Protein 3G12 (pdb70)

Foldseek 3Di:
DDDQQEDEDEDQPQVLQVQQVVLVPFDWDFDCRKTWGADPNHIYMYHHDHDPVDQDQDPDAEEDEDPPPQVSQVSSCVRPQKDWDADFDDDPFTKTWIAGNSGHTYIYGD/DDDAQEDEDEDQPQVLQVQQVVLVPFDWDWDPPCGKTWGADPRHIYMYGHDHDPVDQDQDPDAEEDEDPPPQVSQVSSCVRPQKDWDADFDDDPFTKTWIAGNSGHTYIYGYD

Secondary structure (DSSP, 8-state):
-EEEEEEEEEES-HHHHHHHHHHHT---EE---EEEEEETTEEEEEEE----SS----SEEEEEEES-HHHHHHHHTTSTT-EEEEEEEE---EEEEEE-TT--EEEEE-/-EEEEEEEEEES-HHHHHHHHHHHT---EE-----EEEEEETTEEEEEEE----SS----SEEEEEEES-HHHHHHHHTTSTT-EEEEEEEE---EEEEEE-TT--EEEEEE-

Solvent-accessible surface area: 12147 Å² total; per-residue (Å²): 121,11,89,15,33,19,3,15,1,25,1,34,84,13,130,15,0,2,16,0,0,117,48,6,37,7,160,26,100,64,119,107,104,20,20,80,1,115,42,103,61,14,61,4,0,0,56,36,71,148,88,68,175,179,110,69,158,44,41,6,68,7,2,3,84,10,80,89,0,83,126,10,11,108,79,0,72,155,28,110,53,9,112,40,94,63,100,42,60,119,69,166,65,61,46,0,45,0,43,1,18,29,25,3,28,0,60,0,28,91,118,11,92,19,33,20,3,14,0,27,1,35,84,12,129,13,0,1,16,0,0,116,48,5,36,5,158,24,99,56,59,209,189,105,105,20,21,78,1,114,43,106,59,11,60,3,0,0,53,36,72,148,88,67,173,183,109,68,158,42,42,6,66,5,1,3,51,8,81,87,1,87,128,10,12,108,79,0,72,157,27,109,55,9,112,38,93,63,99,42,60,118,71,166,47,59,45,0,45,0,42,1,17,28,25,3,27,0,59,0,26,43,164

B-factor: mean 45.28, std 17.32, range [17.42, 107.53]

CATH classification: 3.10.180.10

Radius of gyration: 17.37 Å; Cα contacts (8 Å, |Δi|>4): 531; chains: 2; bounding box: 45×38×45 Å

Sequence (223 aa):
SLLITSITINTSHLQGMLGFYRIIGFQFTASSEVHRAVHNGVEFSLYSIQNPQRSQIPSLQLGFQITDLEKTVQELVKIPGAMCILDPTDMPGKKAIVLDPDGHSIELCCESLLIITSITINTSHLQQGMLGFYRIIGFQFTASKVSEVHRAVHNGVEFSLYSIQNPQRSQIPSLQLGFQITDLEKTVQELVKIPGAMCILDPTDMPGKKAIVLDPDGHSIELCEL

Nearest PDB structures (foldseek):
  3g12-assembly1_A  TM=1.009E+00  e=5.928E-25  Bdellovibrio bacteriovorus HD100
  3g12-assembly1_B  TM=1.009E+00  e=4.458E-24  Bdellovibrio bacteriovorus HD100
  1lqp-assembly1_B  TM=6.954E-01  e=2.063E-06  Pseudomonas aeruginosa
  2p7p-assembly2_D  TM=6.991E-01  e=4.807E-06  Listeria monocytogenes EGD-e
  1r9c-assembly1_B  TM=6.568E-01  e=4.504E-06  Mesorhizobium loti

InterPro domains:
  IPR029068 Glyoxalase/Bleomycin resistance protein/Dihydroxybiphenyl dioxygenase [G3DSA:3.10.180.10] (1-118)
  IPR029068 Glyoxalase/Bleomycin resistance protein/Dihydroxybiphenyl dioxygenase [SSF54593] (4-117)
  IPR037523 Vicinal oxygen chelate (VOC), core domain [PS51819] (4-118)
  IPR049565 Bd2520-like, N-terminal [PF21596] (4-54)

Structure (mmCIF, N/CA/C/O backbone):
data_3G12
#
_entry.id   3G12
#
_cell.length_a   91.276
_cell.length_b   91.276
_cell.length_c   57.711
_cell.angle_alpha   90.00
_cell.angle_beta   90.00
_cell.angle_gamma   90.00
#
_symmetry.space_group_name_H-M   'P 43 21 2'
#
loop_
_entity.id
_entity.type
_entity.pdbx_description
1 polymer 'Putative lactoylglutathione lyase'
2 non-polymer 'SULFATE ION'
3 water water
#
loop_
_atom_site.group_PDB
_atom_site.id
_atom_site.type_symbol
_atom_site.label_atom_id
_atom_site.label_alt_id
_atom_site.label_comp_id
_atom_site.label_asym_id
_atom_site.label_entity_id
_atom_site.label_seq_id
_atom_site.pdbx_PDB_ins_code
_atom_site.Cartn_x
_atom_site.Cartn_y
_atom_site.Cartn_z
_atom_site.occupancy
_atom_site.B_iso_or_equiv
_atom_site.auth_seq_id
_atom_site.auth_comp_id
_atom_site.auth_asym_id
_atom_site.auth_atom_id
_atom_site.pdbx_PDB_model_num
ATOM 1 N N . SER A 1 4 ? 1.891 10.014 34.340 1.00 57.93 2 SER A N 1
ATOM 2 C CA . SER A 1 4 ? 0.802 10.842 34.951 1.00 59.93 2 SER A CA 1
ATOM 3 C C . SER A 1 4 ? 0.624 12.210 34.266 1.00 58.27 2 SER A C 1
ATOM 4 O O . SER A 1 4 ? -0.234 13.009 34.663 1.00 58.20 2 SER A O 1
ATOM 7 N N . LEU A 1 5 ? 1.432 12.463 33.237 1.00 54.44 3 LEU A N 1
ATOM 8 C CA . LEU A 1 5 ? 1.335 13.682 32.438 1.00 49.06 3 LEU A CA 1
ATOM 9 C C . LEU A 1 5 ? 1.507 13.387 30.948 1.00 46.93 3 LEU A C 1
ATOM 10 O O . LEU A 1 5 ? 2.422 12.671 30.546 1.00 47.84 3 LEU A O 1
ATOM 15 N N . LEU A 1 6 ? 0.612 13.938 30.136 1.00 45.36 4 LEU A N 1
ATOM 16 C CA . LEU A 1 6 ? 0.770 13.922 28.685 1.00 43.20 4 LEU A CA 1
ATOM 17 C C . LEU A 1 6 ? 0.465 15.295 28.092 1.00 40.71 4 LEU A C 1
ATOM 18 O O . LEU A 1 6 ? -0.539 15.914 28.443 1.00 39.00 4 LEU A O 1
ATOM 23 N N . ILE A 1 7 ? 1.340 15.769 27.207 1.00 38.71 5 ILE A N 1
ATOM 24 C CA . ILE A 1 7 ? 1.030 16.905 26.342 1.00 36.98 5 ILE A CA 1
ATOM 25 C C . ILE A 1 7 ? 0.109 16.372 25.253 1.00 36.58 5 ILE A C 1
ATOM 26 O O . ILE A 1 7 ? 0.513 15.509 24.470 1.00 40.11 5 ILE A O 1
ATOM 31 N N . THR A 1 8 ? -1.123 16.872 25.202 1.00 34.71 6 THR A N 1
ATOM 32 C CA . THR A 1 8 ? -2.115 16.327 24.273 1.00 36.25 6 THR A CA 1
ATOM 33 C C . THR A 1 8 ? -2.511 17.272 23.141 1.00 37.88 6 THR A C 1
ATOM 34 O O . THR A 1 8 ? -2.954 16.812 22.080 1.00 40.05 6 THR A O 1
ATOM 38 N N . SER A 1 9 ? -2.355 18.579 23.359 1.00 37.55 7 SER A N 1
ATOM 39 C CA . SER A 1 9 ? -2.685 19.557 22.324 1.00 35.71 7 SER A CA 1
ATOM 40 C C . SER A 1 9 ? -1.913 20.863 22.394 1.00 32.74 7 SER A C 1
ATOM 41 O O . SER A 1 9 ? -1.710 21.419 23.471 1.00 31.78 7 SER A O 1
ATOM 44 N N . ILE A 1 10 ? -1.485 21.325 21.219 1.00 32.59 8 ILE A N 1
ATOM 45 C CA . ILE A 1 10 ? -0.959 22.670 20.998 1.00 29.52 8 ILE A CA 1
ATOM 46 C C . ILE A 1 10 ? -1.977 23.377 20.115 1.00 29.78 8 ILE A C 1
ATOM 47 O O . ILE A 1 10 ? -2.297 22.892 19.032 1.00 31.57 8 ILE A O 1
ATOM 52 N N . THR A 1 11 ? -2.479 24.521 20.561 1.00 28.06 9 THR A N 1
ATOM 53 C CA . THR A 1 11 ? -3.424 25.290 19.762 1.00 28.75 9 THR A CA 1
ATOM 54 C C . THR A 1 11 ? -2.926 26.724 19.547 1.00 29.87 9 THR A C 1
ATOM 55 O O . THR A 1 11 ? -2.507 27.389 20.495 1.00 32.19 9 THR A O 1
ATOM 59 N N . ILE A 1 12 ? -2.954 27.179 18.294 1.00 29.97 10 ILE A N 1
ATOM 60 C CA . ILE A 1 12 ? -2.572 28.546 17.940 1.00 27.53 10 ILE A CA 1
ATOM 61 C C . ILE A 1 12 ? -3.734 29.279 17.265 1.00 27.45 10 ILE A C 1
ATOM 62 O O . ILE A 1 12 ? -4.225 28.857 16.212 1.00 25.49 10 ILE A O 1
ATOM 67 N N . ASN A 1 13 ? -4.173 30.369 17.890 1.00 26.23 11 ASN A N 1
ATOM 68 C CA . ASN A 1 13 ? -5.168 31.252 17.299 1.00 27.00 11 ASN A CA 1
ATOM 69 C C . ASN A 1 13 ? -4.493 32.258 16.377 1.00 28.06 11 ASN A C 1
ATOM 70 O O . ASN A 1 13 ? -3.677 33.059 16.820 1.00 29.08 11 ASN A O 1
ATOM 75 N N . THR A 1 14 ? -4.844 32.210 15.095 1.00 28.30 12 THR A N 1
ATOM 76 C CA . THR A 1 14 ? -4.119 32.950 14.068 1.00 28.47 12 THR A CA 1
ATOM 77 C C . THR A 1 14 ? -5.029 33.790 13.167 1.00 31.23 12 THR A C 1
ATOM 78 O O . THR A 1 14 ? -6.141 33.378 12.837 1.00 32.91 12 THR A O 1
ATOM 82 N N . SER A 1 15 ? -4.550 34.969 12.777 1.00 32.21 13 SER A N 1
ATOM 83 C CA . SER A 1 15 ? -5.260 35.783 11.788 1.00 34.96 13 SER A CA 1
ATOM 84 C C . SER A 1 15 ? -4.682 35.576 10.385 1.00 37.05 13 SER A C 1
ATOM 85 O O . SER A 1 15 ? -5.048 36.281 9.442 1.00 37.56 13 SER A O 1
ATOM 88 N N . HIS A 1 16 ? -3.795 34.588 10.261 1.00 36.45 14 HIS A N 1
ATOM 89 C CA . HIS A 1 16 ? -3.225 34.190 8.976 1.00 35.29 14 HIS A CA 1
ATOM 90 C C . HIS A 1 16 ? -3.411 32.689 8.755 1.00 34.70 14 HIS A C 1
ATOM 91 O O . HIS A 1 16 ? -2.433 31.975 8.538 1.00 35.88 14 HIS A O 1
ATOM 98 N N . LEU A 1 17 ? -4.658 32.221 8.806 1.00 32.84 15 LEU A N 1
ATOM 99 C CA . LEU A 1 17 ? -4.969 30.784 8.750 1.00 33.85 15 LEU A CA 1
ATOM 100 C C . LEU A 1 17 ? -4.352 30.081 7.542 1.00 36.55 15 LEU A C 1
ATOM 101 O O . LEU A 1 17 ? -3.738 29.024 7.694 1.00 38.38 15 LEU A O 1
ATOM 106 N N . GLN A 1 18 ? -4.511 30.672 6.358 1.00 37.84 16 GLN A N 1
ATOM 107 C CA . GLN A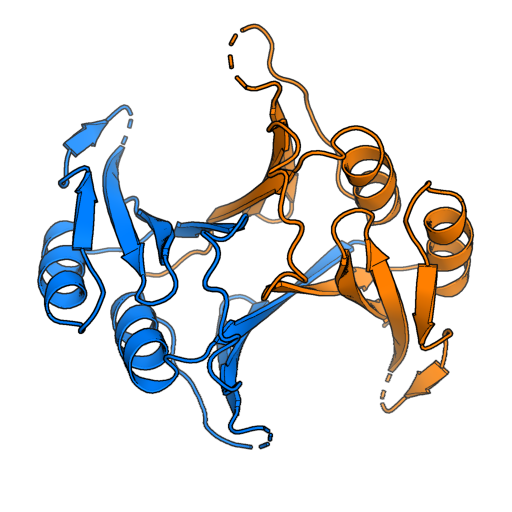 1 18 ? -4.066 30.041 5.112 1.00 38.64 16 GLN A CA 1
ATOM 108 C C . GLN A 1 18 ? -2.545 29.924 5.040 1.00 36.79 16 GLN A C 1
ATOM 109 O O . GLN A 1 18 ? -2.022 28.882 4.636 1.00 38.63 16 GLN A O 1
ATOM 115 N N . GLY A 1 19 ? -1.854 30.986 5.454 1.00 33.53 17 GLY A N 1
ATOM 116 C CA . GLY A 1 19 ? -0.397 31.008 5.514 1.00 31.37 17 GLY A CA 1
ATOM 117 C C . GLY A 1 19 ? 0.163 30.023 6.527 1.00 33.58 17 GLY A C 1
ATOM 118 O O . GLY A 1 19 ? 1.155 29.342 6.257 1.00 34.51 17 GLY A O 1
ATOM 119 N N . MET A 1 20 ? -0.486 29.937 7.688 1.00 31.69 18 MET A N 1
ATOM 120 C CA . MET A 1 20 ? -0.063 29.022 8.743 1.00 29.82 18 MET A CA 1
ATOM 121 C C . MET A 1 20 ? -0.317 27.573 8.354 1.00 31.27 18 MET A C 1
ATOM 122 O O . MET A 1 20 ? 0.506 26.706 8.644 1.00 32.91 18 MET A O 1
ATOM 127 N N . LEU A 1 21 ? -1.448 27.321 7.693 1.00 32.71 19 LEU A N 1
ATOM 128 C CA . LEU A 1 21 ? -1.762 25.996 7.157 1.00 33.08 19 LEU A CA 1
ATOM 129 C C . LEU A 1 21 ? -0.718 25.550 6.142 1.00 34.83 19 LEU A C 1
ATOM 130 O O . LEU A 1 21 ? -0.242 24.415 6.205 1.00 34.01 19 LEU A O 1
ATOM 135 N N . GLY A 1 22 ? -0.371 26.455 5.222 1.00 33.30 20 GLY A N 1
ATOM 136 C CA . GLY A 1 22 ? 0.664 26.213 4.224 1.00 32.12 20 GLY A CA 1
ATOM 137 C C . GLY A 1 22 ? 2.011 25.938 4.864 1.00 34.08 20 GLY A C 1
ATOM 138 O O . GLY A 1 22 ? 2.705 24.997 4.473 1.00 36.82 20 GLY A O 1
ATOM 139 N N . PHE A 1 23 ? 2.357 26.752 5.862 1.00 32.59 21 PHE A N 1
ATOM 140 C CA . PHE A 1 23 ? 3.608 26.633 6.615 1.00 31.32 21 PHE A CA 1
ATOM 141 C C . PHE A 1 23 ? 3.738 25.261 7.256 1.00 31.32 21 PHE A C 1
ATOM 142 O O . PHE A 1 23 ? 4.699 24.542 6.995 1.00 35.08 21 PHE A O 1
ATOM 150 N N . TYR A 1 24 ? 2.753 24.894 8.071 1.00 31.01 22 TYR A N 1
ATOM 151 C CA . TYR A 1 24 ? 2.822 23.660 8.844 1.00 29.97 22 TYR A CA 1
ATOM 152 C C . TYR A 1 24 ? 2.532 22.385 8.060 1.00 32.65 22 TYR A C 1
ATOM 153 O O . TYR A 1 24 ? 2.853 21.295 8.532 1.00 35.37 22 TYR A O 1
ATOM 162 N N . ARG A 1 25 ? 1.953 22.516 6.866 1.00 34.42 23 ARG A N 1
ATOM 163 C CA . ARG A 1 25 ? 1.861 21.376 5.949 1.00 37.45 23 ARG A CA 1
ATOM 164 C C . ARG A 1 25 ? 3.245 21.001 5.447 1.00 37.81 23 ARG A C 1
ATOM 165 O O . ARG A 1 25 ? 3.589 19.817 5.407 1.00 42.31 23 ARG A O 1
ATOM 173 N N . ILE A 1 26 ? 4.033 22.018 5.090 1.00 35.52 24 ILE A N 1
ATOM 174 C CA . ILE A 1 26 ? 5.412 21.841 4.620 1.00 34.37 24 ILE A CA 1
ATOM 175 C C . ILE A 1 26 ? 6.296 21.205 5.694 1.00 37.19 24 ILE A C 1
ATOM 176 O O . ILE A 1 26 ? 7.139 20.360 5.389 1.00 40.68 24 ILE A O 1
ATOM 181 N N . ILE A 1 27 ? 6.074 21.600 6.947 1.00 38.20 25 ILE A N 1
ATOM 182 C CA . ILE A 1 27 ? 6.760 21.007 8.098 1.00 38.46 25 ILE A CA 1
ATOM 183 C C . ILE A 1 27 ? 6.442 19.508 8.244 1.00 40.76 25 ILE A C 1
ATOM 184 O O . ILE A 1 27 ? 7.338 18.703 8.532 1.00 41.01 25 ILE A O 1
ATOM 189 N N . GLY A 1 28 ? 5.183 19.139 7.998 1.00 41.50 26 GLY A N 1
ATOM 190 C CA . GLY A 1 28 ? 4.793 17.730 7.898 1.00 41.26 26 GLY A CA 1
ATOM 191 C C . GLY A 1 28 ? 3.443 17.358 8.484 1.00 42.70 26 GLY A C 1
ATOM 192 O O . GLY A 1 28 ? 3.089 16.178 8.524 1.00 43.69 26 GLY A O 1
ATOM 193 N N . PHE A 1 29 ? 2.692 18.356 8.944 1.00 41.57 27 PHE A N 1
ATOM 194 C CA . PHE A 1 29 ? 1.386 18.125 9.551 1.00 39.02 27 PHE A CA 1
ATOM 195 C C . PHE A 1 29 ? 0.301 17.952 8.498 1.00 39.49 27 PHE A C 1
ATOM 196 O O . PHE A 1 29 ? 0.287 18.656 7.487 1.00 39.23 27 PHE A O 1
ATOM 204 N N . GLN A 1 30 ? -0.611 17.016 8.755 1.00 42.20 28 GLN A N 1
ATOM 205 C CA . GLN A 1 30 ? -1.760 16.777 7.881 1.00 44.33 28 GLN A CA 1
ATOM 206 C C . GLN A 1 30 ? -3.046 17.208 8.577 1.00 42.82 28 GLN A C 1
ATOM 207 O O . GLN A 1 30 ? -3.554 16.512 9.458 1.00 41.56 28 GLN A O 1
ATOM 213 N N . PHE A 1 31 ? -3.557 18.366 8.169 1.00 43.48 29 PHE A N 1
ATOM 214 C CA . PHE A 1 31 ? -4.708 18.997 8.809 1.00 43.93 29 PHE A CA 1
ATOM 215 C C . PHE A 1 31 ? -6.031 18.530 8.225 1.00 46.20 29 PHE A C 1
ATOM 216 O O . PHE A 1 31 ? -6.170 18.389 7.011 1.00 47.78 29 PHE A O 1
ATOM 224 N N . THR A 1 32 ? -7.006 18.308 9.099 1.00 49.00 30 THR A N 1
ATOM 225 C CA . THR A 1 32 ? -8.370 18.047 8.668 1.00 52.82 30 THR A CA 1
ATOM 226 C C . THR A 1 32 ? -9.262 19.205 9.092 1.00 52.67 30 THR A C 1
ATOM 227 O O . THR A 1 32 ? -9.271 19.590 10.263 1.00 54.77 30 THR A O 1
ATOM 231 N N . ALA A 1 33 ? -9.999 19.764 8.136 1.00 53.90 31 ALA A N 1
ATOM 232 C CA . ALA A 1 33 ? -10.996 20.794 8.429 1.00 55.45 31 ALA A CA 1
ATOM 233 C C . ALA A 1 33 ? -12.211 20.170 9.115 1.00 58.41 31 ALA A C 1
ATOM 234 O O . ALA A 1 33 ? -12.500 18.984 8.914 1.00 59.89 31 ALA A O 1
ATOM 236 N N . SER A 1 34 ? -12.913 20.964 9.924 1.00 61.08 32 SER A N 1
ATOM 237 C CA . SER A 1 34 ? -14.076 20.469 10.672 1.00 65.63 32 SER A CA 1
ATOM 238 C C . SER A 1 34 ? -15.352 20.359 9.828 1.00 66.94 32 SER A C 1
ATOM 239 O O . SER A 1 34 ? -15.391 20.769 8.665 1.00 69.08 32 SER A O 1
ATOM 242 N N . SER A 1 40 ? -15.276 29.240 15.300 1.00 70.49 38 SER A N 1
ATOM 243 C CA . SER A 1 40 ? -14.204 29.697 14.410 1.00 71.77 38 SER A CA 1
ATOM 244 C C . SER A 1 40 ? -13.908 28.670 13.315 1.00 70.19 38 SER A C 1
ATOM 245 O O . SER A 1 40 ? -14.240 27.489 13.458 1.00 72.02 38 SER A O 1
ATOM 248 N N . GLU A 1 41 ? -13.281 29.126 12.229 1.00 65.78 39 GLU A N 1
ATOM 249 C CA . GLU A 1 41 ? -12.750 28.223 11.208 1.00 61.24 39 GLU A CA 1
ATOM 250 C C . GLU A 1 41 ? -11.525 27.509 11.788 1.00 55.04 39 GLU A C 1
ATOM 251 O O . GLU A 1 41 ? -10.543 28.150 12.156 1.00 55.02 39 GLU A O 1
ATOM 257 N N . VAL A 1 42 ? -11.603 26.184 11.878 1.00 48.88 40 VAL A N 1
ATOM 258 C CA . VAL A 1 42 ? -10.619 25.394 12.624 1.00 44.96 40 VAL A CA 1
ATOM 259 C C . VAL A 1 42 ? -10.088 24.177 11.841 1.00 42.81 40 VAL A C 1
ATOM 260 O O . VAL A 1 42 ? -10.859 23.450 11.206 1.00 44.28 40 VAL A O 1
ATOM 264 N N . HIS A 1 43 ? -8.766 23.988 11.886 1.00 39.61 41 HIS A N 1
ATOM 265 C CA . HIS A 1 43 ? -8.085 22.861 11.245 1.00 37.22 41 HIS A CA 1
ATOM 266 C C . HIS A 1 43 ? -7.225 22.121 12.255 1.00 36.88 41 HIS A C 1
ATOM 267 O O . HIS A 1 43 ? -6.427 22.736 12.958 1.00 37.71 41 HIS A O 1
ATOM 274 N N . ARG A 1 44 ? -7.383 20.801 12.317 1.00 35.67 42 ARG A N 1
ATOM 275 C CA . ARG A 1 44 ? -6.669 19.986 13.299 1.00 35.77 42 ARG A CA 1
ATOM 276 C C . ARG A 1 44 ? -5.802 18.919 12.641 1.00 37.74 42 ARG A C 1
ATOM 277 O O . ARG A 1 44 ? -6.256 18.194 11.754 1.00 41.04 42 ARG A O 1
ATOM 285 N N . ALA A 1 45 ? -4.548 18.846 13.076 1.00 38.28 43 ALA A N 1
ATOM 286 C CA . ALA A 1 45 ? -3.643 17.752 12.732 1.00 36.95 43 ALA A CA 1
ATOM 287 C C . ALA A 1 45 ? -3.284 17.027 14.014 1.00 38.66 43 ALA A C 1
ATOM 288 O O . ALA A 1 45 ? -3.120 17.654 15.058 1.00 42.68 43 ALA A O 1
ATOM 290 N N . VAL A 1 46 ? -3.165 15.709 13.945 1.00 39.02 44 VAL A N 1
ATOM 291 C CA . VAL A 1 46 ? -2.728 14.936 15.107 1.00 40.89 44 VAL A CA 1
ATOM 292 C C . VAL A 1 46 ? -1.456 14.154 14.759 1.00 41.17 44 VAL A C 1
ATOM 293 O O . VAL A 1 46 ? -1.429 13.395 13.792 1.00 43.46 44 VAL A O 1
ATOM 297 N N . HIS A 1 47 ? -0.397 14.383 15.530 1.00 40.63 45 HIS A N 1
ATOM 298 C CA . HIS A 1 47 ? 0.911 13.811 15.234 1.00 41.53 45 HIS A CA 1
ATOM 299 C C . HIS A 1 47 ? 1.625 13.382 16.511 1.00 44.40 45 HIS A C 1
ATOM 300 O O . HIS A 1 47 ? 1.886 14.207 17.393 1.00 46.31 45 HIS A O 1
ATOM 307 N N . ASN A 1 48 ? 1.947 12.086 16.573 1.00 46.06 46 ASN A N 1
ATOM 308 C CA . ASN A 1 48 ? 2.558 11.424 17.740 1.00 45.70 46 ASN A CA 1
ATOM 309 C C . ASN A 1 48 ? 1.785 11.633 19.041 1.00 44.57 46 ASN A C 1
ATOM 310 O O . ASN A 1 48 ? 2.372 11.888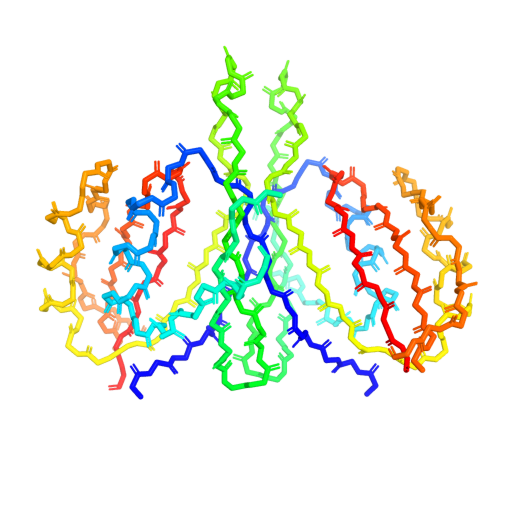 20.096 1.00 46.72 46 ASN A O 1
ATOM 315 N N . GLY A 1 49 ? 0.461 11.539 18.947 1.00 41.53 47 GLY A N 1
ATOM 316 C CA . GLY A 1 49 ? -0.415 11.696 20.106 1.00 39.66 47 GLY A CA 1
ATOM 317 C C . GLY A 1 49 ? -0.715 13.126 20.528 1.00 37.37 47 GLY A C 1
ATOM 318 O O . GLY A 1 49 ? -1.493 13.347 21.456 1.00 40.76 47 GLY A O 1
ATOM 319 N N . VAL A 1 50 ? -0.097 14.094 19.855 1.00 34.60 48 VAL A N 1
ATOM 320 C CA . VAL A 1 50 ? -0.313 15.512 20.126 1.00 31.12 48 VAL A CA 1
ATOM 321 C C . VAL A 1 50 ? -1.207 16.074 19.034 1.00 32.76 48 VAL A C 1
ATOM 322 O O . VAL A 1 50 ? -0.960 15.847 17.846 1.00 33.32 48 VAL A O 1
ATOM 326 N N . GLU A 1 51 ? -2.252 16.794 19.437 1.00 31.98 49 GLU A N 1
ATOM 327 C CA . GLU A 1 51 ? -3.122 17.472 18.481 1.00 32.50 49 GLU A C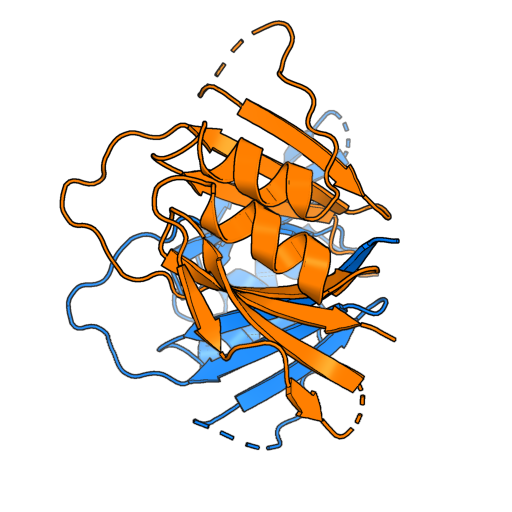A 1
ATOM 328 C C . GLU A 1 51 ? -2.697 18.924 18.242 1.00 30.73 49 GLU A C 1
ATOM 329 O O . GLU A 1 51 ? -2.735 19.754 19.145 1.00 30.11 49 GLU A O 1
ATOM 335 N N . PHE A 1 52 ? -2.299 19.213 17.010 1.00 29.35 50 PHE A N 1
ATOM 336 C CA . PHE A 1 52 ? -1.896 20.555 16.608 1.00 29.45 50 PHE A CA 1
ATOM 337 C C . PHE A 1 52 ? -3.033 21.229 15.843 1.00 30.14 50 PHE A C 1
ATOM 338 O O . PHE A 1 52 ? -3.335 20.852 14.706 1.00 31.32 50 PHE A O 1
ATOM 346 N N . SER A 1 53 ? -3.666 22.216 16.476 1.00 29.34 51 SER A N 1
ATOM 347 C CA . SER A 1 53 ? -4.799 22.926 15.875 1.00 29.72 51 SER A CA 1
ATOM 348 C C . SER A 1 53 ? -4.485 24.374 15.533 1.00 30.24 51 SER A C 1
ATOM 349 O O . SER A 1 53 ? -3.709 25.040 16.226 1.00 29.01 51 SER A O 1
ATOM 352 N N . LEU A 1 54 ? -5.123 24.852 14.467 1.00 31.33 52 LEU A N 1
ATOM 353 C CA . LEU A 1 54 ? -5.038 26.242 14.038 1.00 31.73 52 LEU A CA 1
ATOM 354 C C . LEU A 1 54 ? -6.437 26.844 13.991 1.00 31.70 52 LEU A C 1
ATOM 355 O O . LEU A 1 54 ? -7.291 26.351 13.260 1.00 31.27 52 LEU A O 1
ATOM 360 N N . TYR A 1 55 ? -6.672 27.895 14.779 1.00 34.77 53 TYR A N 1
ATOM 361 C CA . TYR A 1 55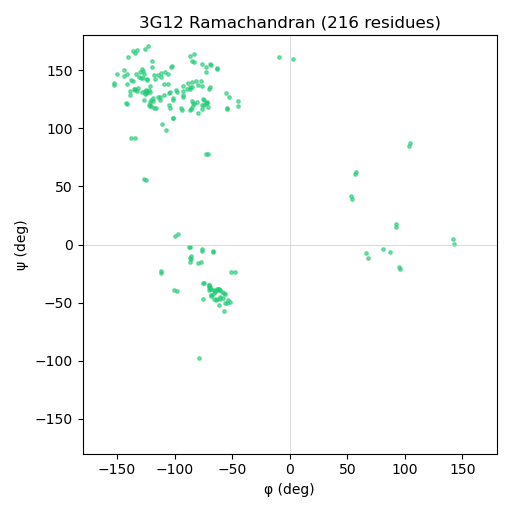 ? -7.966 28.603 14.782 1.00 33.07 53 TYR A CA 1
ATOM 362 C C . TYR A 1 55 ? -7.872 29.940 14.084 1.00 32.63 53 TYR A C 1
ATOM 363 O O . TYR A 1 55 ? -6.916 30.690 14.277 1.00 34.74 53 TYR A O 1
ATOM 372 N N . SER A 1 56 ? -8.888 30.244 13.292 1.00 35.00 54 SER A N 1
ATOM 373 C CA . SER A 1 56 ? -8.976 31.524 12.628 1.00 36.01 54 SER A CA 1
ATOM 374 C C . SER A 1 56 ? -9.566 32.538 13.602 1.00 37.30 54 SER A C 1
ATOM 375 O O . SER A 1 56 ? -10.663 32.333 14.138 1.00 39.34 54 SER A O 1
ATOM 378 N N . ILE A 1 57 ? -8.810 33.603 13.867 1.00 37.74 55 ILE A N 1
ATOM 379 C CA . ILE A 1 57 ? -9.319 34.762 14.612 1.00 37.33 55 ILE A CA 1
ATOM 380 C C . ILE A 1 57 ? -9.146 36.024 13.776 1.00 40.35 55 ILE A C 1
ATOM 381 O O . ILE A 1 57 ? -8.508 35.989 12.725 1.00 39.77 55 ILE A O 1
ATOM 386 N N . GLN A 1 58 ? -9.726 37.131 14.232 1.00 45.43 56 GLN A N 1
ATOM 387 C CA . GLN A 1 58 ? -9.586 38.392 13.522 1.00 51.68 56 GLN A CA 1
ATOM 388 C C . GLN A 1 58 ? -8.314 39.135 13.887 1.00 56.37 56 GLN A C 1
ATOM 389 O O . GLN A 1 58 ? -7.731 38.894 14.946 1.00 57.87 56 GLN A O 1
ATOM 395 N N . ASN A 1 59 ? -7.888 40.023 12.987 1.00 62.53 57 ASN A N 1
ATOM 396 C CA . ASN A 1 59 ? -6.726 40.879 13.206 1.00 70.01 57 ASN A CA 1
ATOM 397 C C . ASN A 1 59 ? -6.878 41.657 14.508 1.00 73.30 57 ASN A C 1
ATOM 398 O O . ASN A 1 59 ? -7.810 42.456 14.645 1.00 74.05 57 ASN A O 1
ATOM 403 N N . PRO A 1 60 ? -5.968 41.414 15.472 1.00 77.29 58 PRO A N 1
ATOM 404 C CA . PRO A 1 60 ? -6.053 41.969 16.831 1.00 81.27 58 PRO A CA 1
ATOM 405 C C . PRO A 1 60 ? -5.883 43.493 16.925 1.00 84.40 58 PRO A C 1
ATOM 406 O O . PRO A 1 60 ? -6.043 44.057 18.013 1.00 84.56 58 PRO A O 1
ATOM 410 N N . GLN A 1 61 ? -5.549 44.132 15.799 1.00 88.02 59 GLN A N 1
ATOM 411 C CA . GLN A 1 61 ? -5.393 45.600 15.661 1.00 92.21 59 GLN A CA 1
ATOM 412 C C . GLN A 1 61 ? -4.221 46.216 16.447 1.00 94.10 59 GLN A C 1
ATOM 413 O O . GLN A 1 61 ? -3.922 47.405 16.303 1.00 95.70 59 GLN A O 1
ATOM 419 N N . ARG A 1 62 ? -3.575 45.393 17.271 1.00 94.88 60 ARG A N 1
ATOM 420 C CA . ARG A 1 62 ? -2.281 45.691 17.870 1.00 94.66 60 ARG A CA 1
ATOM 421 C C . ARG A 1 62 ? -1.448 44.420 17.788 1.00 93.12 60 ARG A C 1
ATOM 422 O O . ARG A 1 62 ? -1.505 43.571 18.684 1.00 93.98 60 ARG A O 1
ATOM 430 N N . SER A 1 63 ? -0.691 44.285 16.703 1.00 90.44 61 SER A N 1
ATOM 431 C CA . SER A 1 63 ? 0.084 43.071 16.454 1.00 88.67 61 SER A CA 1
ATOM 432 C C . SER A 1 63 ? 1.336 42.996 17.325 1.00 85.01 61 SER A C 1
ATOM 433 O O . SER A 1 63 ? 2.206 43.868 17.267 1.00 85.22 61 SER A O 1
ATOM 436 N N . GLN A 1 64 ? 1.404 41.944 18.134 1.00 80.65 62 GLN A N 1
ATOM 437 C CA . GLN A 1 64 ? 2.514 41.721 19.053 1.00 77.69 62 GLN A CA 1
ATOM 438 C C . GLN A 1 64 ? 3.410 40.595 18.531 1.00 73.65 62 GLN A C 1
ATOM 439 O O . GLN A 1 64 ? 2.924 39.663 17.882 1.00 72.82 62 GLN A O 1
ATOM 445 N N . ILE A 1 65 ? 4.715 40.697 18.789 1.00 68.16 63 ILE A N 1
ATOM 446 C CA . ILE A 1 65 ? 5.627 39.563 18.588 1.00 63.60 63 ILE A CA 1
ATOM 447 C C . ILE A 1 65 ? 5.370 38.500 19.669 1.00 54.56 63 ILE A C 1
ATOM 448 O O . ILE A 1 65 ? 5.448 38.794 20.864 1.00 55.08 63 ILE A O 1
ATOM 453 N N . PRO A 1 66 ? 5.029 37.269 19.244 1.00 46.38 64 PRO A N 1
ATOM 454 C CA . PRO A 1 66 ? 4.592 36.191 20.136 1.00 40.09 64 PRO A CA 1
ATOM 455 C C . PRO A 1 66 ? 5.677 35.657 21.064 1.00 36.47 64 PRO A C 1
ATOM 456 O O . PRO A 1 66 ? 6.859 35.744 20.749 1.00 39.81 64 PRO A O 1
ATOM 460 N N . SER A 1 67 ? 5.249 35.096 22.193 1.00 31.99 65 SER A N 1
ATOM 461 C CA . SER A 1 67 ? 6.139 34.552 23.217 1.00 30.04 65 SER A CA 1
ATOM 462 C C . SER A 1 67 ? 6.524 33.107 22.949 1.00 28.09 65 SER A C 1
ATOM 463 O O . SER A 1 67 ? 7.459 32.591 23.562 1.00 31.47 65 SER A O 1
ATOM 466 N N . LEU A 1 68 ? 5.787 32.456 22.054 1.00 25.91 66 LEU A N 1
ATOM 467 C CA . LEU A 1 68 ? 6.002 31.054 21.746 1.00 25.30 66 LEU A CA 1
ATOM 468 C C . LEU A 1 68 ? 7.085 30.862 20.689 1.00 26.73 66 LEU A C 1
ATOM 469 O O . LEU A 1 68 ? 7.119 31.578 19.688 1.00 28.84 66 LEU A O 1
ATOM 474 N N . GLN A 1 69 ? 7.971 29.901 20.944 1.00 26.87 67 GLN A N 1
ATOM 475 C CA . GLN A 1 69 ? 8.901 29.377 19.948 1.00 26.22 67 GLN A CA 1
ATOM 476 C C . GLN A 1 69 ? 8.710 27.873 19.864 1.00 28.31 67 GLN A C 1
ATOM 477 O O . GLN A 1 69 ? 8.497 27.213 20.884 1.00 31.27 67 GLN A O 1
ATOM 483 N N . LEU A 1 70 ? 8.791 27.327 18.655 1.00 28.09 68 LEU A N 1
ATOM 484 C CA . LEU A 1 70 ? 8.668 25.884 18.472 1.00 28.36 68 LEU A CA 1
ATOM 485 C C . LEU A 1 70 ? 9.919 25.302 17.841 1.00 30.05 68 LEU A C 1
ATOM 486 O O . LEU A 1 70 ? 10.630 25.995 17.116 1.00 32.01 68 LEU A O 1
ATOM 491 N N . GLY A 1 71 ? 10.181 24.028 18.129 1.00 31.93 69 GLY A N 1
ATOM 492 C CA . GLY A 1 71 ? 11.314 23.305 17.554 1.00 29.63 69 GLY A CA 1
ATOM 493 C C . GLY A 1 71 ? 10.886 21.991 16.936 1.00 30.66 69 GLY A C 1
ATOM 494 O O . GLY A 1 71 ? 10.164 21.214 17.559 1.00 32.77 69 GLY A O 1
ATOM 495 N N . PHE A 1 72 ? 11.322 21.745 15.704 1.00 30.78 70 PHE A N 1
ATOM 496 C CA . PHE A 1 72 ? 10.979 20.511 15.006 1.00 31.64 70 PHE A CA 1
ATOM 497 C C . PHE A 1 72 ? 12.204 19.787 14.471 1.00 33.23 70 PHE A C 1
ATOM 498 O O . PHE A 1 72 ? 13.165 20.418 14.043 1.00 30.94 70 PHE A O 1
ATOM 506 N N . GLN A 1 73 ? 12.162 18.459 14.517 1.00 38.25 71 GLN A N 1
ATOM 507 C CA . GLN A 1 73 ? 13.122 17.633 13.795 1.00 41.03 71 GLN A CA 1
ATOM 508 C C . GLN A 1 73 ? 12.490 17.096 12.522 1.00 41.48 71 GLN A C 1
ATOM 509 O O . GLN A 1 73 ? 11.416 16.495 12.553 1.00 41.15 71 GLN A O 1
ATOM 515 N N . ILE A 1 74 ? 13.163 17.343 11.403 1.00 43.14 72 ILE A N 1
ATOM 516 C CA . ILE A 1 74 ? 12.643 17.018 10.080 1.00 44.80 72 ILE A CA 1
ATOM 517 C C . ILE A 1 74 ? 13.706 16.376 9.187 1.00 49.10 72 ILE A C 1
ATOM 518 O O . ILE A 1 74 ? 14.902 16.388 9.510 1.00 49.18 72 ILE A O 1
ATOM 523 N N . THR A 1 75 ? 13.252 15.807 8.072 1.00 51.21 73 THR A N 1
ATOM 524 C CA . THR A 1 75 ? 14.140 15.350 7.008 1.00 54.64 73 THR A CA 1
ATOM 525 C C . THR A 1 75 ? 14.094 16.368 5.874 1.00 55.65 73 THR A C 1
ATOM 526 O O . THR A 1 75 ? 13.083 17.056 5.704 1.00 57.00 73 THR A O 1
ATOM 530 N N . ASP A 1 76 ? 15.189 16.451 5.116 1.00 55.77 74 ASP A N 1
ATOM 531 C CA . ASP A 1 76 ? 15.376 17.426 4.033 1.00 56.11 74 ASP A CA 1
ATOM 532 C C . ASP A 1 76 ? 15.229 18.862 4.523 1.00 52.04 74 ASP A C 1
ATOM 533 O O . ASP A 1 76 ? 14.331 19.577 4.090 1.00 51.22 74 ASP A O 1
ATOM 538 N N . LEU A 1 77 ? 16.118 19.263 5.429 1.00 49.12 75 LEU A N 1
ATOM 539 C CA . LEU A 1 77 ? 16.101 20.602 6.017 1.00 48.16 75 LEU A CA 1
ATOM 540 C C . LEU A 1 77 ? 16.165 21.710 4.969 1.00 50.51 75 LEU A C 1
ATOM 541 O O . LEU A 1 77 ? 15.344 22.631 4.986 1.00 52.13 75 LEU A O 1
ATOM 546 N N . GLU A 1 78 ? 17.133 21.604 4.060 1.00 51.83 76 GLU A N 1
ATOM 547 C CA . GLU A 1 78 ? 17.356 22.622 3.033 1.00 53.38 76 GLU A CA 1
ATOM 548 C C . GLU A 1 78 ? 16.193 22.730 2.054 1.00 53.03 76 GLU A C 1
ATOM 549 O O . GLU A 1 78 ? 15.798 23.836 1.681 1.00 52.10 76 GLU A O 1
ATOM 555 N N . LYS A 1 79 ? 15.633 21.583 1.674 1.00 53.71 77 LYS A N 1
ATOM 556 C CA . LYS A 1 79 ? 14.484 21.543 0.772 1.00 56.51 77 LYS A CA 1
ATOM 557 C C . LYS A 1 79 ? 13.215 22.077 1.431 1.00 55.14 77 LYS A C 1
ATOM 558 O O . LYS A 1 79 ? 12.408 22.736 0.774 1.00 57.98 77 LYS A O 1
ATOM 564 N N . THR A 1 80 ? 13.054 21.796 2.724 1.00 51.70 78 THR A N 1
ATOM 565 C CA . THR A 1 80 ? 11.916 22.289 3.507 1.00 48.07 78 THR A CA 1
ATOM 566 C C . THR A 1 80 ? 11.955 23.812 3.648 1.00 46.38 78 THR A C 1
ATOM 567 O O . THR A 1 80 ? 10.947 24.481 3.411 1.00 47.00 78 THR A O 1
ATOM 571 N N . VAL A 1 81 ? 13.126 24.343 4.003 1.00 43.81 79 VAL A N 1
ATOM 572 C CA . VAL A 1 81 ? 13.333 25.788 4.146 1.00 43.22 79 VAL A CA 1
ATOM 573 C C . VAL A 1 81 ? 13.040 26.535 2.832 1.00 46.08 79 VAL A C 1
ATOM 574 O O . VAL A 1 81 ? 12.403 27.588 2.847 1.00 47.16 79 VAL A O 1
ATOM 578 N N . GLN A 1 82 ? 13.467 25.958 1.708 1.00 50.00 80 GLN A N 1
ATOM 579 C CA . GLN A 1 82 ? 13.188 26.502 0.371 1.00 53.17 80 GLN A CA 1
ATOM 580 C C . GLN A 1 82 ? 11.696 26.663 0.116 1.00 50.88 80 GLN A C 1
ATOM 581 O O . GLN A 1 82 ? 11.265 27.670 -0.443 1.00 50.78 80 GLN A O 1
ATOM 587 N N . GLU A 1 83 ? 10.919 25.669 0.540 1.00 49.80 81 GLU A N 1
ATOM 588 C CA . GLU A 1 83 ? 9.467 25.695 0.395 1.00 50.92 81 GLU A CA 1
ATOM 589 C C . GLU A 1 83 ? 8.778 26.643 1.382 1.00 47.09 81 GLU A C 1
ATOM 590 O O . GLU A 1 83 ? 7.751 27.237 1.048 1.00 47.42 81 GLU A O 1
ATOM 596 N N . LEU A 1 84 ? 9.344 26.785 2.583 1.00 42.95 82 LEU A N 1
ATOM 597 C CA . LEU A 1 84 ? 8.736 27.606 3.633 1.00 39.48 82 LEU A CA 1
ATOM 598 C C . LEU A 1 84 ? 8.791 29.093 3.318 1.00 41.28 82 LEU A C 1
ATOM 599 O O . LEU A 1 84 ? 7.853 29.819 3.631 1.00 42.92 82 LEU A O 1
ATOM 604 N N . VAL A 1 85 ? 9.866 29.539 2.667 1.00 42.73 83 VAL A N 1
ATOM 605 C CA . VAL A 1 85 ? 10.019 30.963 2.305 1.00 43.77 83 VAL A CA 1
ATOM 606 C C . VAL A 1 85 ? 9.144 31.337 1.091 1.00 42.30 83 VAL A C 1
ATOM 607 O O . VAL A 1 85 ? 9.058 32.503 0.696 1.00 44.33 83 VAL A O 1
ATOM 611 N N . LYS A 1 86 ? 8.470 30.337 0.528 1.00 42.58 84 LYS A N 1
ATOM 612 C CA . LYS A 1 86 ? 7.474 30.554 -0.518 1.00 42.72 84 LYS A CA 1
ATOM 613 C C . LYS A 1 86 ? 6.075 30.821 0.057 1.00 41.80 84 LYS A C 1
ATOM 614 O O . LYS A 1 86 ? 5.126 31.071 -0.688 1.00 43.91 84 LYS A O 1
ATOM 620 N N . ILE A 1 87 ? 5.956 30.769 1.381 1.00 38.55 85 ILE A N 1
ATOM 621 C CA . ILE A 1 87 ? 4.707 31.089 2.073 1.00 34.45 85 ILE A CA 1
ATOM 622 C C . ILE A 1 87 ? 4.711 32.575 2.460 1.00 34.28 85 ILE A C 1
ATOM 623 O O . ILE A 1 87 ? 5.669 33.038 3.082 1.00 36.55 85 ILE A O 1
ATOM 628 N N . PRO A 1 88 ? 3.654 33.328 2.080 1.00 32.38 86 PRO A N 1
ATOM 629 C CA . PRO A 1 88 ? 3.523 34.748 2.426 1.00 31.15 86 PRO A CA 1
ATOM 630 C C . PRO A 1 88 ? 3.679 35.026 3.920 1.00 32.58 86 PRO A C 1
ATOM 631 O O . PRO A 1 88 ? 3.005 34.397 4.740 1.00 37.27 86 PRO A O 1
ATOM 635 N N . GLY A 1 89 ? 4.579 35.947 4.259 1.00 31.27 87 GLY A N 1
ATOM 636 C CA . GLY A 1 89 ? 4.818 36.327 5.646 1.00 29.17 87 GLY A CA 1
ATOM 637 C C . GLY A 1 89 ? 5.976 35.591 6.306 1.00 33.67 87 GLY A C 1
ATOM 638 O O . GLY A 1 89 ? 6.508 36.043 7.330 1.00 35.08 87 GLY A O 1
ATOM 639 N N . ALA A 1 90 ? 6.366 34.457 5.726 1.00 32.12 88 ALA A N 1
ATOM 640 C CA . ALA A 1 90 ? 7.457 33.653 6.260 1.00 33.64 88 ALA A CA 1
ATOM 641 C C . ALA A 1 90 ? 8.809 34.121 5.740 1.00 36.76 88 ALA A C 1
ATOM 642 O O . ALA A 1 90 ? 8.961 34.403 4.548 1.00 38.87 88 ALA A O 1
ATOM 644 N N . MET A 1 91 ? 9.782 34.211 6.643 1.00 37.55 89 MET A N 1
ATOM 645 C CA . MET A 1 91 ? 11.159 34.521 6.261 1.00 41.00 89 MET A CA 1
ATOM 646 C C . MET A 1 91 ? 12.214 33.782 7.095 1.00 38.90 89 MET A C 1
ATOM 647 O O . MET A 1 91 ? 12.032 33.535 8.286 1.00 39.22 89 MET A O 1
ATOM 652 N N . CYS A 1 92 ? 13.313 33.423 6.443 1.00 40.04 90 CYS A N 1
ATOM 653 C CA . CYS A 1 92 ? 14.401 32.705 7.085 1.00 39.40 90 CYS A CA 1
ATOM 654 C C . CYS A 1 92 ? 15.286 33.673 7.855 1.00 40.92 90 CYS A C 1
ATOM 655 O O . CYS A 1 92 ? 15.816 34.619 7.273 1.00 44.19 90 CYS A O 1
ATOM 658 N N . ILE A 1 93 ? 15.449 33.443 9.156 1.00 39.69 91 ILE A N 1
ATOM 659 C CA . ILE A 1 93 ? 16.339 34.291 9.951 1.00 41.47 91 ILE A CA 1
ATOM 660 C C . ILE A 1 93 ? 17.745 33.696 10.160 1.00 40.26 91 ILE A C 1
ATOM 661 O O . ILE A 1 93 ? 18.739 34.417 10.090 1.00 40.60 91 ILE A O 1
ATOM 666 N N . LEU A 1 94 ? 17.824 32.387 10.391 1.00 39.11 92 LEU A N 1
ATOM 667 C CA . LEU A 1 94 ? 19.098 31.672 10.363 1.00 37.66 92 LEU A CA 1
ATOM 668 C C . LEU A 1 94 ? 19.062 30.624 9.261 1.00 39.52 92 LEU A C 1
ATOM 669 O O . LEU A 1 94 ? 18.252 29.697 9.304 1.00 41.67 92 LEU A O 1
ATOM 674 N N . ASP A 1 95 ? 19.950 30.788 8.282 1.00 41.09 93 ASP A N 1
ATOM 675 C CA . ASP A 1 95 ? 20.129 29.847 7.178 1.00 41.19 93 ASP A CA 1
ATOM 676 C C . ASP A 1 95 ? 20.596 28.496 7.686 1.00 40.84 93 ASP A C 1
ATOM 677 O O . ASP A 1 95 ? 21.243 28.437 8.734 1.00 41.33 93 ASP A O 1
ATOM 682 N N . PRO A 1 96 ? 20.266 27.406 6.957 1.00 40.55 94 PRO A N 1
ATOM 683 C CA . PRO A 1 96 ? 20.809 26.077 7.262 1.00 41.70 94 PRO A CA 1
ATOM 684 C C . PRO A 1 96 ? 22.320 26.103 7.533 1.00 44.90 94 PRO A C 1
ATOM 685 O O . PRO A 1 96 ? 23.096 26.532 6.679 1.00 46.38 94 PRO A O 1
ATOM 689 N N . THR A 1 97 ? 22.711 25.686 8.737 1.00 48.40 95 THR A N 1
ATOM 690 C CA . THR A 1 97 ? 24.104 25.738 9.192 1.00 51.13 95 THR A CA 1
ATOM 691 C C . THR A 1 97 ? 24.468 24.434 9.902 1.00 54.69 95 THR A C 1
ATOM 692 O O . THR A 1 97 ? 23.646 23.877 10.631 1.00 55.33 95 THR A O 1
ATOM 696 N N . ASP A 1 98 ? 25.689 23.947 9.678 1.00 59.34 96 ASP A N 1
ATOM 697 C CA . ASP A 1 98 ? 26.200 22.775 10.390 1.00 64.05 96 ASP A CA 1
ATOM 698 C C . ASP A 1 98 ? 26.563 23.129 11.827 1.00 67.26 96 ASP A C 1
ATOM 699 O O . ASP A 1 98 ? 27.348 24.048 12.073 1.00 67.26 96 ASP A O 1
ATOM 704 N N . MET A 1 99 ? 25.967 22.400 12.767 1.00 73.32 97 MET A N 1
ATOM 705 C CA . MET A 1 99 ? 26.087 22.683 14.201 1.00 80.05 97 MET A CA 1
ATOM 706 C C . MET A 1 99 ? 26.211 21.369 15.003 1.00 84.04 97 MET A C 1
ATOM 707 O O . MET A 1 99 ? 25.896 20.300 14.470 1.00 85.69 97 MET A O 1
ATOM 712 N N . PRO A 1 100 ? 26.702 21.431 16.269 1.00 86.59 98 PRO A N 1
ATOM 713 C CA . PRO A 1 100 ? 26.833 20.180 17.039 1.00 86.56 98 PRO A CA 1
ATOM 714 C C . PRO A 1 100 ? 25.506 19.591 17.531 1.00 86.14 98 PRO A C 1
ATOM 715 O O . PRO A 1 100 ? 24.469 20.254 17.484 1.00 84.55 98 PRO A O 1
ATOM 719 N N . GLY A 1 102 ? 24.480 17.864 13.351 1.00 68.59 100 GLY A N 1
ATOM 720 C CA . GLY A 1 102 ? 23.184 18.491 13.594 1.00 66.18 100 GLY A CA 1
ATOM 721 C C . GLY A 1 102 ? 22.985 19.777 12.812 1.00 63.30 100 GLY A C 1
ATOM 722 O O . GLY A 1 102 ? 23.270 20.868 13.315 1.00 62.12 100 GLY A O 1
ATOM 723 N N . LYS A 1 103 ? 22.492 19.637 11.581 1.00 58.72 101 LYS A N 1
ATOM 724 C CA . LYS A 1 103 ? 22.180 20.772 10.716 1.00 53.89 101 LYS A CA 1
ATOM 725 C C . LYS A 1 103 ? 20.974 21.517 11.277 1.00 51.83 101 LYS A C 1
ATOM 726 O O . LYS A 1 103 ? 19.994 20.890 11.681 1.00 53.00 101 LYS A O 1
ATOM 732 N N . LYS A 1 104 ? 21.053 22.848 11.309 1.00 49.37 102 LYS A N 1
ATOM 733 C CA . LYS A 1 104 ? 20.028 23.676 11.959 1.00 46.60 102 LYS A CA 1
ATOM 734 C C . LYS A 1 104 ? 19.648 24.925 11.151 1.00 41.05 102 LYS A C 1
ATOM 735 O O . LYS A 1 104 ? 20.505 25.550 10.529 1.00 40.36 102 LYS A O 1
ATOM 741 N N . ALA A 1 105 ? 18.360 25.270 11.165 1.00 36.64 103 ALA A N 1
ATOM 742 C CA . ALA A 1 105 ? 17.848 26.501 10.553 1.00 34.81 103 ALA A CA 1
ATOM 743 C C . ALA A 1 105 ? 16.754 27.114 11.423 1.00 34.97 103 ALA A C 1
ATOM 744 O O . ALA A 1 105 ? 16.002 26.390 12.081 1.00 37.83 103 ALA A O 1
ATOM 746 N N . ILE A 1 106 ? 16.664 28.442 11.440 1.00 31.67 104 ILE A N 1
ATOM 747 C CA . ILE A 1 106 ? 15.556 29.111 12.126 1.00 30.72 104 ILE A CA 1
ATOM 748 C C . ILE A 1 106 ? 14.766 29.916 11.120 1.00 31.42 104 ILE A C 1
ATOM 749 O O . ILE A 1 106 ? 15.330 30.737 10.396 1.00 34.60 104 ILE A O 1
ATOM 754 N N . VAL A 1 107 ? 13.461 29.670 11.080 1.00 30.88 105 VAL A N 1
ATOM 755 C CA . VAL A 1 107 ? 12.566 30.332 10.139 1.00 31.42 105 VAL A CA 1
ATOM 756 C C . VAL A 1 107 ? 11.359 30.906 10.893 1.00 31.19 105 VAL A C 1
ATOM 757 O O . VAL A 1 107 ? 10.945 30.372 11.922 1.00 34.76 105 VAL A O 1
ATOM 761 N N . LEU A 1 108 ? 10.829 32.017 10.395 1.00 29.98 106 LEU A N 1
ATOM 762 C CA . LEU A 1 108 ? 9.722 32.722 11.023 1.00 29.85 106 LEU A CA 1
ATOM 763 C C . LEU A 1 108 ? 8.412 32.321 10.345 1.00 28.97 106 LEU A C 1
ATOM 764 O O . LEU A 1 108 ? 8.329 32.327 9.118 1.00 30.51 106 LEU A O 1
ATOM 769 N N . ASP A 1 109 ? 7.392 31.965 11.120 1.00 25.53 107 ASP A N 1
ATOM 770 C CA . ASP A 1 109 ? 6.087 31.659 10.518 1.00 26.10 107 ASP A CA 1
ATOM 771 C C . ASP A 1 109 ? 5.296 32.962 10.277 1.00 26.29 107 ASP A C 1
ATOM 772 O O . ASP A 1 109 ? 5.689 33.999 10.813 1.00 26.92 107 ASP A O 1
ATOM 777 N N . PRO A 1 110 ? 4.221 32.933 9.442 1.00 26.08 108 PRO A N 1
ATOM 778 C CA . PRO A 1 110 ? 3.396 34.143 9.214 1.00 22.80 108 PRO A CA 1
ATOM 779 C C . PRO A 1 110 ? 2.886 34.893 10.459 1.00 25.26 108 PRO A C 1
ATOM 780 O O . PRO A 1 110 ? 2.600 36.085 10.371 1.00 30.14 108 PRO A O 1
ATOM 784 N N . ASP A 1 111 ? 2.782 34.214 11.599 1.00 27.86 109 ASP A N 1
ATOM 785 C CA . ASP A 1 111 ? 2.389 34.860 12.853 1.00 26.11 109 ASP A CA 1
ATOM 786 C C . ASP A 1 111 ? 3.562 35.483 13.600 1.00 27.84 109 ASP A C 1
ATOM 787 O O . ASP A 1 111 ? 3.360 36.197 14.583 1.00 31.48 109 ASP A O 1
ATOM 792 N N . GLY A 1 112 ? 4.783 35.206 13.148 1.00 25.50 110 GLY A N 1
ATOM 793 C CA . GLY A 1 112 ? 5.981 35.755 13.777 1.00 22.62 110 GLY A CA 1
ATOM 794 C C . GLY A 1 112 ? 6.611 34.882 14.851 1.00 26.39 110 GLY A C 1
ATOM 795 O O . GLY A 1 112 ? 7.426 35.370 15.633 1.00 29.74 110 GLY A O 1
ATOM 796 N N . HIS A 1 113 ? 6.233 33.603 14.909 1.00 24.70 111 HIS A N 1
ATOM 797 C CA . HIS A 1 113 ? 6.906 32.644 15.792 1.00 25.46 111 HIS A CA 1
ATOM 798 C C . HIS A 1 113 ? 8.239 32.246 15.185 1.00 26.14 111 HIS A C 1
ATOM 799 O O . HIS A 1 113 ? 8.319 31.985 13.987 1.00 28.51 111 HIS A O 1
ATOM 806 N N . SER A 1 114 ? 9.278 32.200 16.013 1.00 27.91 112 SER A N 1
ATOM 807 C CA . SER A 1 114 ? 10.562 31.649 15.604 1.00 27.58 112 SER A CA 1
ATOM 808 C C . SER A 1 114 ? 10.507 30.131 15.671 1.00 29.05 112 SER A C 1
ATOM 809 O O . SER A 1 114 ? 10.393 29.543 16.753 1.00 28.02 112 SER A O 1
ATOM 812 N N . ILE A 1 115 ? 10.579 29.508 14.499 1.00 29.27 113 ILE A N 1
ATOM 813 C CA . ILE A 1 115 ? 10.520 28.061 14.390 1.00 30.08 113 ILE A CA 1
ATOM 814 C C . ILE A 1 115 ? 11.919 27.522 14.132 1.00 32.10 113 ILE A C 1
ATOM 815 O O . ILE A 1 115 ? 12.536 27.841 13.113 1.00 34.96 113 ILE A O 1
ATOM 820 N N . GLU A 1 116 ? 12.417 26.719 15.067 1.00 32.51 114 GLU A N 1
ATOM 821 C CA . GLU A 1 116 ? 13.729 26.103 14.929 1.00 34.53 114 GLU A CA 1
ATOM 822 C C . GLU A 1 116 ? 13.603 24.729 14.282 1.00 34.72 114 GLU A C 1
ATOM 823 O O . GLU A 1 116 ? 12.769 23.912 14.676 1.00 35.17 114 GLU A O 1
ATOM 829 N N . LEU A 1 117 ? 14.434 24.486 13.277 1.00 33.94 115 LEU A N 1
ATOM 830 C CA . LEU A 1 117 ? 14.387 23.236 12.534 1.00 35.25 115 LEU A CA 1
ATOM 831 C C . LEU A 1 117 ? 15.722 22.519 12.607 1.00 37.08 115 LEU A C 1
ATOM 832 O O . LEU A 1 117 ? 16.771 23.144 12.476 1.00 35.39 115 LEU A O 1
ATOM 837 N N . CYS A 1 118 ? 15.666 21.207 12.820 1.00 42.29 116 CYS A N 1
ATOM 838 C CA A CYS A 1 118 ? 16.863 20.379 12.945 0.50 46.85 116 CYS A CA 1
ATOM 839 C CA B CYS A 1 118 ? 16.864 20.384 12.937 0.50 46.03 116 CYS A CA 1
ATOM 840 C C . CYS A 1 118 ? 16.748 19.107 12.111 1.00 49.62 116 CYS A C 1
ATOM 841 O O . CYS A 1 118 ? 15.664 18.547 11.973 1.00 49.96 116 CYS A O 1
ATOM 846 N N . GLU A 1 119 ? 17.873 18.655 11.562 1.00 56.16 117 GLU A N 1
ATOM 847 C CA . GLU A 1 119 ? 17.916 17.407 10.797 1.00 62.25 117 GLU A CA 1
ATOM 848 C C . GLU A 1 119 ? 18.876 16.413 11.446 1.00 64.09 117 GLU A C 1
ATOM 849 O O . GLU A 1 119 ? 19.952 16.792 11.915 1.00 65.83 117 GLU A O 1
ATOM 855 N N . SER B 1 4 ? 9.292 11.173 9.839 1.00 57.81 2 SER B N 1
ATOM 856 C CA . SER B 1 4 ? 10.053 12.326 9.259 1.00 59.82 2 SER B CA 1
ATOM 857 C C . SER B 1 4 ? 9.722 13.677 9.922 1.00 58.24 2 SER B C 1
ATOM 858 O O . SER B 1 4 ? 10.229 14.722 9.502 1.00 57.96 2 SER B O 1
ATOM 861 N N . LEU B 1 5 ? 8.877 13.643 10.955 1.00 54.96 3 LEU B N 1
ATOM 862 C CA . LEU B 1 5 ? 8.535 14.831 11.740 1.00 49.20 3 LEU B CA 1
ATOM 863 C C . LEU B 1 5 ? 8.495 14.480 13.222 1.00 47.00 3 LEU B C 1
ATOM 864 O O . LEU B 1 5 ? 7.841 13.518 13.627 1.00 47.82 3 LEU B O 1
ATOM 869 N N . LEU B 1 6 ? 9.203 15.273 14.020 1.00 45.60 4 LEU B N 1
ATOM 870 C CA . LEU B 1 6 ? 9.104 15.212 15.470 1.00 43.03 4 LEU B CA 1
ATOM 871 C C . LEU B 1 6 ? 8.986 16.610 16.054 1.00 40.17 4 LEU B C 1
ATOM 872 O O . LEU B 1 6 ? 9.728 17.512 15.662 1.00 37.89 4 LEU B O 1
ATOM 877 N N . ILE B 1 7 ? 8.040 16.785 16.975 1.00 38.49 5 ILE B N 1
ATOM 878 C CA A ILE B 1 7 ? 8.003 17.995 17.783 0.50 38.34 5 ILE B CA 1
ATOM 879 C CA B ILE B 1 7 ? 7.975 17.984 17.811 0.50 35.67 5 ILE B CA 1
ATOM 880 C C . ILE B 1 7 ? 9.004 17.795 18.928 1.00 36.84 5 ILE B C 1
ATOM 881 O O . ILE B 1 7 ? 8.899 16.854 19.721 1.00 39.13 5 ILE B O 1
ATOM 890 N N . THR B 1 8 ? 10.017 18.654 18.976 1.00 35.76 6 THR B N 1
ATOM 891 C CA . THR B 1 8 ? 11.113 18.441 19.931 1.00 36.54 6 THR B CA 1
ATOM 892 C C . THR B 1 8 ? 11.193 19.460 21.047 1.00 37.35 6 THR B C 1
ATOM 893 O O . THR B 1 8 ? 11.765 19.176 22.102 1.00 39.34 6 THR B O 1
ATOM 897 N N . SER B 1 9 ? 10.631 20.644 20.816 1.00 37.90 7 SER B N 1
ATOM 898 C CA . SER B 1 9 ? 10.629 21.686 21.836 1.00 36.05 7 SER B CA 1
ATOM 899 C C . SER B 1 9 ? 9.467 22.665 21.744 1.00 32.60 7 SER B C 1
ATOM 900 O O . SER B 1 9 ? 9.065 23.074 20.655 1.00 31.13 7 SER B O 1
ATOM 903 N N . ILE B 1 10 ? 8.938 23.006 22.918 1.00 32.47 8 ILE B N 1
ATOM 904 C CA . ILE B 1 10 ? 8.016 24.116 23.122 1.00 29.78 8 ILE B CA 1
ATOM 905 C C . ILE B 1 10 ? 8.777 25.098 23.998 1.00 29.92 8 ILE B C 1
ATOM 906 O O . ILE B 1 10 ? 9.277 24.725 25.061 1.00 32.13 8 ILE B O 1
ATOM 911 N N . THR B 1 11 ? 8.868 26.348 23.571 1.00 28.55 9 THR B N 1
ATOM 912 C CA . THR B 1 11 ? 9.535 27.369 24.376 1.00 28.95 9 THR B CA 1
ATOM 913 C C . THR B 1 11 ? 8.610 28.571 24.604 1.00 29.64 9 THR B C 1
ATOM 914 O O . THR B 1 11 ? 7.976 29.069 23.674 1.00 31.65 9 THR B O 1
ATOM 918 N N . ILE B 1 12 ? 8.516 29.012 25.854 1.00 30.19 10 ILE B N 1
ATOM 919 C CA . ILE B 1 12 ? 7.714 30.180 26.206 1.00 27.98 10 ILE B CA 1
ATOM 920 C C . ILE B 1 12 ? 8.590 31.244 26.864 1.00 27.42 10 ILE B C 1
ATOM 921 O O . ILE B 1 12 ? 9.205 31.004 27.907 1.00 26.42 10 ILE B O 1
ATOM 926 N N . ASN B 1 13 ? 8.656 32.413 26.236 1.00 26.61 11 ASN B N 1
ATOM 927 C CA . ASN B 1 13 ? 9.339 33.558 26.817 1.00 26.24 11 ASN B CA 1
ATOM 928 C C . ASN B 1 13 ? 8.384 34.299 27.742 1.00 27.74 11 ASN B C 1
ATOM 929 O O . ASN B 1 13 ? 7.361 34.815 27.299 1.00 29.14 11 ASN B O 1
ATOM 934 N N . THR B 1 14 ? 8.719 34.344 29.028 1.00 27.44 12 THR B N 1
ATOM 935 C CA . THR B 1 14 ? 7.800 34.852 30.045 1.00 28.74 12 THR B CA 1
ATOM 936 C C . THR B 1 14 ? 8.397 35.956 30.922 1.00 30.94 12 THR B C 1
ATOM 937 O O . THR B 1 14 ? 9.593 35.966 31.196 1.00 33.01 12 THR B O 1
ATOM 941 N N . SER B 1 15 ? 7.557 36.893 31.348 1.00 32.10 13 SER B N 1
ATOM 942 C CA . SER B 1 15 ? 7.965 37.880 32.347 1.00 34.99 13 SER B CA 1
ATOM 943 C C . SER B 1 15 ? 7.461 37.503 33.741 1.00 36.64 13 SER B C 1
ATOM 944 O O . SER B 1 15 ? 7.588 38.279 34.689 1.00 37.70 13 SER B O 1
ATOM 947 N N . HIS B 1 16 ? 6.892 36.305 33.852 1.00 35.71 14 HIS B N 1
ATOM 948 C CA . HIS B 1 16 ? 6.469 35.756 35.132 1.00 35.14 14 HIS B CA 1
ATOM 949 C C . HIS B 1 16 ? 7.121 34.388 35.344 1.00 35.07 14 HIS B C 1
ATOM 950 O O . HIS B 1 16 ? 6.415 33.401 35.576 1.00 35.81 14 HIS B O 1
ATOM 957 N N . LEU B 1 17 ? 8.455 34.336 35.276 1.00 32.87 15 LEU B N 1
ATOM 958 C CA . LEU B 1 17 ? 9.212 33.078 35.368 1.00 33.61 15 LEU B CA 1
ATOM 959 C C . LEU B 1 17 ? 8.846 32.244 36.598 1.00 36.25 15 LEU B C 1
ATOM 960 O O . LEU B 1 17 ? 8.574 31.053 36.468 1.00 38.34 15 LEU B O 1
ATOM 965 N N . GLN B 1 18 ? 8.827 32.887 37.768 1.00 36.82 16 GLN B N 1
ATOM 966 C CA A GLN B 1 18 ? 8.571 32.168 39.018 0.50 35.03 16 GLN B CA 1
ATOM 967 C CA B GLN B 1 18 ? 8.537 32.254 39.063 0.50 36.71 16 GLN B CA 1
ATOM 968 C C . GLN B 1 18 ? 7.168 31.562 39.073 1.00 36.62 16 GLN B C 1
ATOM 969 O O . GLN B 1 18 ? 7.025 30.404 39.486 1.00 38.49 16 GLN B O 1
ATOM 980 N N . GLY B 1 19 ? 6.155 32.313 38.633 1.00 33.88 17 GLY B N 1
ATOM 981 C CA . GLY B 1 19 ? 4.767 31.846 38.604 1.00 31.16 17 GLY B CA 1
ATOM 982 C C . GLY B 1 19 ? 4.540 30.738 37.592 1.00 33.14 17 GLY B C 1
ATOM 983 O O . GLY B 1 19 ? 3.801 29.796 37.857 1.00 34.04 17 GLY B O 1
ATOM 984 N N . MET B 1 20 ? 5.191 30.853 36.436 1.00 31.91 18 MET B N 1
ATOM 985 C CA . MET B 1 20 ? 5.102 29.849 35.380 1.00 29.60 18 MET B CA 1
ATOM 986 C C . MET B 1 20 ? 5.824 28.556 35.768 1.00 31.39 18 MET B C 1
ATOM 987 O O . MET B 1 20 ? 5.364 27.460 35.434 1.00 33.05 18 MET B O 1
ATOM 992 N N . LEU B 1 21 ? 6.946 28.689 36.478 1.00 32.78 19 LEU B N 1
ATOM 993 C CA . LEU B 1 21 ? 7.665 27.537 37.032 1.00 32.97 19 LEU B CA 1
ATOM 994 C C . LEU B 1 21 ? 6.810 26.799 38.053 1.00 34.47 19 LEU B C 1
ATOM 995 O O . LEU B 1 21 ? 6.706 25.572 38.007 1.00 32.99 19 LEU B O 1
ATOM 1000 N N . GLY B 1 22 ? 6.201 27.565 38.962 1.00 33.94 20 GLY B N 1
ATOM 1001 C CA . GLY B 1 22 ? 5.268 27.037 39.954 1.00 32.12 20 GLY B CA 1
ATOM 1002 C C . GLY B 1 22 ? 4.090 26.329 39.312 1.00 33.75 20 GLY B C 1
ATOM 1003 O O . GLY B 1 22 ? 3.743 25.222 39.715 1.00 36.39 20 GLY B O 1
ATOM 1004 N N . PHE B 1 23 ? 3.505 26.968 38.297 1.00 32.64 21 PHE B N 1
ATOM 1005 C CA . PHE B 1 23 ? 2.355 26.449 37.556 1.00 30.83 21 PHE B CA 1
ATOM 1006 C C . PHE B 1 23 ? 2.678 25.128 36.869 1.00 30.98 21 PHE B C 1
ATOM 1007 O O . PHE B 1 23 ? 1.965 24.147 37.046 1.00 34.54 21 PHE B O 1
ATOM 1015 N N . TYR B 1 24 ? 3.761 25.099 36.099 1.00 31.91 22 TYR B N 1
ATOM 1016 C CA . TYR B 1 24 ? 4.078 23.914 35.305 1.00 30.37 22 TYR B CA 1
ATOM 1017 C C . TYR B 1 24 ? 4.738 22.775 36.075 1.00 32.67 22 TYR B C 1
ATOM 1018 O O . TYR B 1 24 ? 4.759 21.642 35.595 1.00 35.71 22 TYR B O 1
ATOM 1027 N N . ARG B 1 25 ? 5.244 23.064 37.272 1.00 34.78 23 ARG B N 1
ATOM 1028 C CA . ARG B 1 25 ? 5.681 22.006 38.181 1.00 37.47 23 ARG B CA 1
ATOM 1029 C C . ARG B 1 25 ? 4.476 21.214 38.666 1.00 37.84 23 ARG B C 1
ATOM 1030 O O . ARG B 1 25 ? 4.502 19.985 38.678 1.00 42.20 23 ARG B O 1
ATOM 1038 N N . ILE B 1 26 ? 3.417 21.933 39.034 1.00 35.35 24 ILE B N 1
ATOM 1039 C CA . ILE B 1 26 ? 2.170 21.337 39.503 1.00 33.90 24 ILE B CA 1
ATOM 1040 C C . ILE B 1 26 ? 1.538 20.467 38.415 1.00 37.51 24 ILE B C 1
ATOM 1041 O O . ILE B 1 26 ? 1.003 19.391 38.704 1.00 41.28 24 ILE B O 1
ATOM 1046 N N . ILE B 1 27 ? 1.633 20.924 37.168 1.00 37.98 25 ILE B N 1
ATOM 1047 C CA . ILE B 1 27 ? 1.163 20.155 36.018 1.00 38.47 25 ILE B CA 1
ATOM 1048 C C . ILE B 1 27 ? 1.951 18.836 35.870 1.00 40.71 25 ILE B C 1
ATOM 1049 O O . ILE B 1 27 ? 1.371 17.788 35.557 1.00 40.76 25 ILE B O 1
ATOM 1054 N N . GLY B 1 28 ? 3.254 18.889 36.146 1.00 40.67 26 GLY B N 1
ATOM 1055 C CA . GLY B 1 28 ? 4.068 17.677 36.219 1.00 40.96 26 GLY B CA 1
ATOM 1056 C C . GLY B 1 28 ? 5.481 17.769 35.671 1.00 42.22 26 GLY B C 1
ATOM 1057 O O . GLY B 1 28 ? 6.218 16.781 35.690 1.00 43.14 26 GLY B O 1
ATOM 1058 N N . PHE B 1 29 ? 5.862 18.950 35.188 1.00 41.56 27 PHE B N 1
ATOM 1059 C CA . PHE B 1 29 ? 7.177 19.153 34.586 1.00 38.96 27 PHE B CA 1
ATOM 1060 C C . PHE B 1 29 ? 8.263 19.332 35.636 1.00 39.51 27 PHE B C 1
ATOM 1061 O O . PHE B 1 29 ? 8.076 20.046 36.624 1.00 38.41 27 PHE B O 1
ATOM 1069 N N . GLN B 1 30 ? 9.399 18.680 35.399 1.00 41.86 28 GLN B N 1
ATOM 1070 C CA . GLN B 1 30 ? 10.566 18.781 36.271 1.00 44.07 28 GLN B CA 1
ATOM 1071 C C . GLN B 1 30 ? 11.655 19.616 35.593 1.00 43.01 28 GLN B C 1
ATOM 1072 O O . GLN B 1 30 ? 12.401 19.118 34.741 1.00 41.72 28 GLN B O 1
ATOM 1078 N N . PHE B 1 31 ? 11.723 20.891 35.978 1.00 43.52 29 PHE B N 1
ATOM 1079 C CA . PHE B 1 31 ? 12.609 21.877 35.354 1.00 44.21 29 PHE B CA 1
ATOM 1080 C C . PHE B 1 31 ? 13.998 21.891 35.960 1.00 46.34 29 PHE B C 1
ATOM 1081 O O . PHE B 1 31 ? 14.148 21.912 37.179 1.00 47.84 29 PHE B O 1
ATOM 1089 N N . THR B 1 32 ? 15.008 21.906 35.096 1.00 49.49 30 THR B N 1
ATOM 1090 C CA . THR B 1 32 ? 16.389 22.078 35.522 1.00 53.12 30 THR B CA 1
ATOM 1091 C C . THR B 1 32 ? 16.843 23.455 35.072 1.00 52.98 30 THR B C 1
ATOM 1092 O O . THR B 1 32 ? 16.678 23.816 33.904 1.00 54.46 30 THR B O 1
ATOM 1096 N N . ALA B 1 33 ? 17.402 24.226 36.000 1.00 53.95 31 ALA B N 1
ATOM 1097 C CA . ALA B 1 33 ? 18.000 25.509 35.660 1.00 54.82 31 ALA B CA 1
ATOM 1098 C C . ALA B 1 33 ? 19.351 25.264 34.999 1.00 57.48 31 ALA B C 1
ATOM 1099 O O . ALA B 1 33 ? 19.961 24.214 35.206 1.00 58.90 31 ALA B O 1
ATOM 1101 N N . SER B 1 34 ? 19.805 26.221 34.194 1.00 60.47 32 SER B N 1
ATOM 1102 C CA . SER B 1 34 ? 21.108 26.122 33.534 1.00 65.16 32 SER B CA 1
ATOM 1103 C C . SER B 1 34 ? 22.264 26.315 34.522 1.00 66.93 32 SER B C 1
ATOM 1104 O O . SER B 1 34 ? 22.126 27.030 35.516 1.00 69.12 32 SER B O 1
ATOM 1107 N N 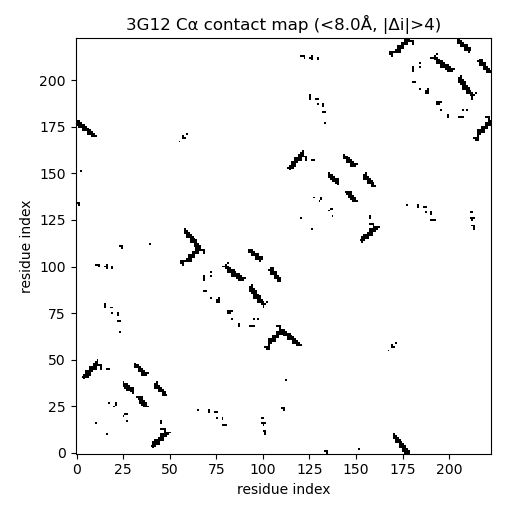. LYS B 1 35 ? 23.391 25.657 34.254 1.00 68.09 33 LYS B N 1
ATOM 1108 C CA . LYS B 1 35 ? 24.559 25.718 35.138 1.00 68.18 33 LYS B CA 1
ATOM 1109 C C . LYS B 1 35 ? 25.302 27.053 34.999 1.00 66.94 33 LYS B C 1
ATOM 1110 O O . LYS B 1 35 ? 25.646 27.682 36.004 1.00 64.00 33 LYS B O 1
ATOM 1116 N N . VAL B 1 36 ? 25.537 27.472 33.755 1.00 67.38 34 VAL B N 1
ATOM 1117 C CA . VAL B 1 36 ? 26.040 28.816 33.451 1.00 68.73 34 VAL B CA 1
ATOM 1118 C C . VAL B 1 36 ? 24.983 29.600 32.671 1.00 68.96 34 VAL B C 1
ATOM 1119 O O . VAL B 1 36 ? 24.322 30.486 33.214 1.00 68.40 34 VAL B O 1
ATOM 1123 N N . SER B 1 40 ? 19.458 34.833 28.836 1.00 70.39 38 SER B N 1
ATOM 1124 C CA . SER B 1 40 ? 18.298 34.924 29.725 1.00 71.74 38 SER B CA 1
ATOM 1125 C C . SER B 1 40 ? 18.401 33.904 30.859 1.00 70.05 38 SER B C 1
ATOM 1126 O O . SER B 1 40 ? 19.163 32.937 30.760 1.00 72.54 38 SER B O 1
ATOM 1129 N N . GLU B 1 41 ? 17.641 34.122 31.931 1.00 65.44 39 GLU B N 1
ATOM 1130 C CA . GLU B 1 41 ? 17.465 33.098 32.963 1.00 61.31 39 GLU B CA 1
ATOM 1131 C C . GLU B 1 41 ? 16.531 32.016 32.410 1.00 55.58 39 GLU B C 1
ATOM 1132 O O . GLU B 1 41 ? 15.390 32.309 32.047 1.00 55.90 39 GLU B O 1
ATOM 1138 N N . VAL B 1 42 ? 17.021 30.778 32.344 1.00 49.41 40 VAL B N 1
ATOM 1139 C CA . VAL B 1 42 ? 16.345 29.716 31.586 1.00 45.24 40 VAL B CA 1
ATOM 1140 C C . VAL B 1 42 ? 16.194 28.392 32.356 1.00 42.49 40 VAL B C 1
ATOM 1141 O O . VAL B 1 42 ? 17.140 27.906 32.969 1.00 43.64 40 VAL B O 1
ATOM 1145 N N . HIS B 1 43 ? 14.982 27.840 32.327 1.00 39.09 41 HIS B N 1
ATOM 1146 C CA . HIS B 1 43 ? 14.672 26.556 32.947 1.00 37.45 41 HIS B CA 1
ATOM 1147 C C . HIS B 1 43 ? 14.082 25.600 31.910 1.00 36.95 41 HIS B C 1
ATOM 1148 O O . HIS B 1 43 ? 13.158 25.963 31.182 1.00 36.50 41 HIS B O 1
ATOM 1155 N N . ARG B 1 44 ? 14.613 24.379 31.854 1.00 36.49 42 ARG B N 1
ATOM 1156 C CA . ARG B 1 44 ? 14.193 23.393 30.857 1.00 35.92 42 ARG B CA 1
ATOM 1157 C C . ARG B 1 44 ? 13.729 22.091 31.494 1.00 37.44 42 ARG B C 1
ATOM 1158 O O . ARG B 1 44 ? 14.413 21.523 32.343 1.00 40.23 42 ARG B O 1
ATOM 1166 N N . ALA B 1 45 ? 12.559 21.627 31.072 1.00 37.64 43 ALA B N 1
ATOM 1167 C CA . ALA B 1 45 ? 12.060 20.311 31.438 1.00 36.07 43 ALA B CA 1
ATOM 1168 C C . ALA B 1 45 ? 11.915 19.505 30.168 1.00 38.19 43 ALA B C 1
ATOM 1169 O O . ALA B 1 45 ? 11.589 20.050 29.118 1.00 41.76 43 ALA B O 1
ATOM 1171 N N . VAL B 1 46 ? 12.156 18.206 30.256 1.00 38.15 44 VAL B N 1
ATOM 1172 C CA . VAL B 1 46 ? 11.992 17.340 29.099 1.00 40.29 44 VAL B CA 1
ATOM 1173 C C . VAL B 1 46 ? 11.075 16.177 29.461 1.00 41.43 44 VAL B C 1
ATOM 1174 O O . VAL B 1 46 ? 11.310 15.469 30.439 1.00 43.96 44 VAL B O 1
ATOM 1178 N N . HIS B 1 47 ? 10.009 16.020 28.679 1.00 41.21 45 HIS B N 1
ATOM 1179 C CA . HIS B 1 47 ? 8.955 15.064 28.973 1.00 41.06 45 HIS B CA 1
ATOM 1180 C C . HIS B 1 47 ? 8.457 14.424 27.685 1.00 43.92 45 HIS B C 1
ATOM 1181 O O . HIS B 1 47 ? 7.999 15.123 26.777 1.00 46.80 45 HIS B O 1
ATOM 1188 N N . ASN B 1 48 ? 8.560 13.095 27.624 1.00 45.55 46 ASN B N 1
ATOM 1189 C CA . ASN B 1 48 ? 8.181 12.282 26.456 1.00 45.64 46 ASN B CA 1
ATOM 1190 C C . ASN B 1 48 ? 8.838 12.705 25.141 1.00 44.65 46 ASN B C 1
ATOM 1191 O O . ASN B 1 48 ? 8.201 12.697 24.084 1.00 46.60 46 ASN B O 1
ATOM 1196 N N . GLY B 1 49 ? 10.110 13.088 25.221 1.00 41.58 47 GLY B N 1
ATOM 1197 C CA . GLY B 1 49 ? 10.876 13.482 24.041 1.00 38.94 47 GLY B CA 1
ATOM 1198 C C . GLY B 1 49 ? 10.750 14.943 23.653 1.00 37.12 47 GLY B C 1
ATOM 1199 O O . GLY B 1 49 ? 11.439 15.409 22.743 1.00 40.62 47 GLY B O 1
ATOM 1200 N N . VAL B 1 50 ? 9.872 15.668 24.340 1.00 33.88 48 VAL B N 1
ATOM 1201 C CA . VAL B 1 50 ? 9.648 17.082 24.068 1.00 31.00 48 VAL B CA 1
ATOM 1202 C C . VAL B 1 50 ? 10.314 17.902 25.167 1.00 32.87 48 VAL B C 1
ATOM 1203 O O . VAL B 1 50 ? 10.137 17.617 26.353 1.00 33.10 48 VAL B O 1
ATOM 1207 N N . GLU B 1 51 ? 11.094 18.904 24.771 1.00 31.98 49 GLU B N 1
ATOM 1208 C CA . GLU B 1 51 ? 11.705 19.810 25.727 1.00 31.90 49 GLU B CA 1
ATOM 1209 C C . GLU B 1 51 ? 10.851 21.065 25.926 1.00 31.02 49 GLU B C 1
ATOM 1210 O O . GLU B 1 51 ? 10.639 21.841 24.997 1.00 30.69 49 GLU B O 1
ATOM 1216 N N . PHE B 1 52 ? 10.369 21.249 27.150 1.00 29.65 50 PHE B N 1
ATOM 1217 C CA . PHE B 1 52 ? 9.565 22.405 27.521 1.00 29.00 50 PHE B CA 1
ATOM 1218 C C . PHE B 1 52 ? 10.427 23.425 28.277 1.00 29.55 50 PHE B C 1
ATOM 1219 O O . PHE B 1 52 ? 10.830 23.188 29.417 1.00 31.69 50 PHE B O 1
ATOM 1227 N N . SER B 1 53 ? 10.717 24.555 27.632 1.00 29.69 51 SER B N 1
ATOM 1228 C CA . SER B 1 53 ? 11.571 25.596 28.219 1.00 28.87 51 SER B CA 1
ATOM 1229 C C . SER B 1 53 ? 10.838 26.888 28.552 1.00 29.77 51 SER B C 1
ATOM 1230 O O . SER B 1 53 ? 9.946 27.328 27.820 1.00 29.53 51 SER B O 1
ATOM 1233 N N . LEU B 1 54 ? 11.254 27.504 29.651 1.00 31.13 52 LEU B N 1
ATOM 1234 C CA . LEU B 1 54 ? 10.757 28.804 30.071 1.00 31.07 52 LEU B CA 1
ATOM 1235 C C . LEU B 1 54 ? 11.918 29.794 30.102 1.00 32.22 52 LEU B C 1
ATOM 1236 O O . LEU B 1 54 ? 12.921 29.561 30.781 1.00 32.01 52 LEU B O 1
ATOM 1241 N N . TYR B 1 55 ? 11.787 30.890 29.357 1.00 33.83 53 TYR B N 1
ATOM 1242 C CA . TYR B 1 55 ? 12.800 31.947 29.348 1.00 31.88 53 TYR B CA 1
ATOM 1243 C C . TYR B 1 55 ? 12.297 33.184 30.052 1.00 32.05 53 TYR B C 1
ATOM 1244 O O . TYR B 1 55 ? 11.156 33.593 29.868 1.00 34.95 53 TYR B O 1
ATOM 1253 N N . SER B 1 56 ? 13.163 33.798 30.841 1.00 35.06 54 SER B N 1
ATOM 1254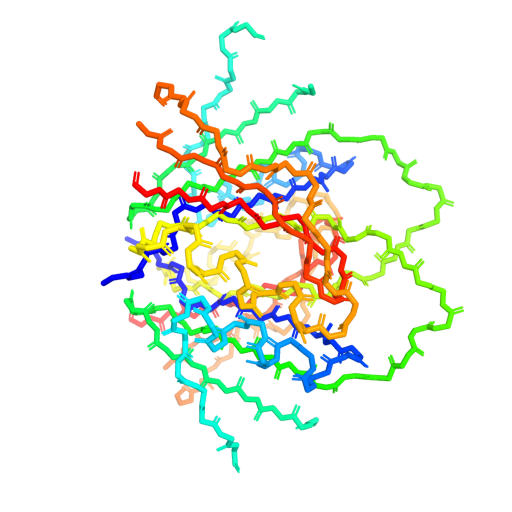 C CA . SER B 1 56 ? 12.823 35.040 31.505 1.00 35.81 54 SER B CA 1
ATOM 1255 C C . SER B 1 56 ? 13.072 36.211 30.561 1.00 36.19 54 SER B C 1
ATOM 1256 O O . SER B 1 56 ? 14.177 36.384 30.052 1.00 39.37 54 SER B O 1
ATOM 1259 N N . ILE B 1 57 ? 12.028 36.986 30.296 1.00 36.94 55 ILE B N 1
ATOM 1260 C CA . ILE B 1 57 ? 12.155 38.234 29.539 1.00 37.35 55 ILE B CA 1
ATOM 1261 C C . ILE B 1 57 ? 11.553 39.370 30.361 1.00 40.43 55 ILE B C 1
ATOM 1262 O O . ILE B 1 57 ? 10.891 39.123 31.365 1.00 40.16 55 ILE B O 1
ATOM 1267 N N . GLN B 1 58 ? 11.789 40.608 29.943 1.00 45.45 56 GLN B N 1
ATOM 1268 C CA . GLN B 1 58 ? 11.248 41.759 30.654 1.00 51.41 56 GLN B CA 1
ATOM 1269 C C . GLN B 1 58 ? 9.817 42.077 30.252 1.00 56.40 56 GLN B C 1
ATOM 1270 O O . GLN B 1 58 ? 9.370 41.697 29.165 1.00 58.06 56 GLN B O 1
ATOM 1276 N N . ASN B 1 59 ? 9.112 42.773 31.144 1.00 62.84 57 ASN B N 1
ATOM 1277 C CA . ASN B 1 59 ? 7.742 43.219 30.902 1.00 70.19 57 ASN B CA 1
ATOM 1278 C C . ASN B 1 59 ? 7.640 44.021 29.611 1.00 73.27 57 ASN B C 1
ATOM 1279 O O . ASN B 1 59 ? 8.246 45.090 29.499 1.00 73.63 57 ASN B O 1
ATOM 1284 N N . PRO B 1 60 ? 6.876 43.498 28.632 1.00 77.26 58 PRO B N 1
ATOM 1285 C CA . PRO B 1 60 ? 6.794 44.051 27.275 1.00 81.46 58 PRO B CA 1
ATOM 1286 C C . PRO B 1 60 ? 6.131 45.436 27.189 1.00 84.61 58 PRO B C 1
ATOM 1287 O O . PRO B 1 60 ? 6.101 46.031 26.105 1.00 84.60 58 PRO B O 1
ATOM 1291 N N . GLN B 1 61 ? 5.600 45.918 28.320 1.00 87.87 59 GLN B N 1
ATOM 1292 C CA . GLN B 1 61 ? 4.996 47.261 28.480 1.00 92.21 59 GLN B CA 1
ATOM 1293 C C . GLN B 1 61 ? 3.678 47.497 27.719 1.00 94.02 59 GLN B C 1
ATOM 1294 O O . GLN B 1 61 ? 2.996 48.501 27.938 1.00 95.58 59 GLN B O 1
ATOM 1300 N N . ARG B 1 62 ? 3.341 46.572 26.825 1.00 95.00 60 ARG B N 1
ATOM 1301 C CA . ARG B 1 62 ? 2.005 46.460 26.255 1.00 94.96 60 ARG B CA 1
ATOM 1302 C C . ARG B 1 62 ? 1.636 44.983 26.288 1.00 92.95 60 ARG B C 1
ATOM 1303 O O . ARG B 1 62 ? 1.958 44.222 25.370 1.00 93.71 60 ARG B O 1
ATOM 1311 N N . SER B 1 63 ? 0.990 44.583 27.379 1.00 90.31 61 SER B N 1
ATOM 1312 C CA . SER B 1 63 ? 0.664 43.184 27.614 1.00 88.52 61 SER B CA 1
ATOM 1313 C C . SER B 1 63 ? -0.500 42.728 26.739 1.00 85.06 61 SER B C 1
ATOM 1314 O O . SER B 1 63 ? -1.573 43.334 26.742 1.00 85.29 61 SER B O 1
ATOM 1317 N N . GLN B 1 64 ? -0.259 41.664 25.982 1.00 80.55 62 GLN B N 1
ATOM 1318 C CA . GLN B 1 64 ? -1.251 41.106 25.074 1.00 77.58 62 GLN B CA 1
ATOM 1319 C C . GLN B 1 64 ? -1.769 39.778 25.628 1.00 73.64 62 GLN B C 1
ATOM 1320 O O . GLN B 1 64 ? -1.040 39.063 26.324 1.00 72.69 62 GLN B O 1
ATOM 1326 N N . ILE B 1 65 ? -3.033 39.468 25.345 1.00 68.30 63 ILE B N 1
ATOM 1327 C CA . ILE B 1 65 ? -3.547 38.112 25.543 1.00 63.83 63 ILE B CA 1
ATOM 1328 C C . ILE B 1 65 ? -2.948 37.193 24.463 1.00 55.07 63 ILE B C 1
ATOM 1329 O O . ILE B 1 65 ? -3.085 37.467 23.267 1.00 55.89 63 ILE B O 1
ATOM 1334 N N . PRO B 1 66 ? -2.249 36.122 24.888 1.00 46.40 64 PRO B N 1
ATOM 1335 C CA . PRO B 1 66 ? -1.498 35.249 23.980 1.00 40.09 64 PRO B CA 1
ATOM 1336 C C . PRO B 1 66 ? -2.374 34.395 23.055 1.00 36.99 64 PRO B C 1
ATOM 1337 O O . PRO B 1 66 ? -3.531 34.112 23.373 1.00 40.03 64 PRO B O 1
ATOM 1341 N N . SER B 1 67 ? -1.804 33.999 21.920 1.00 32.02 65 SER B N 1
ATOM 1342 C CA . SER B 1 67 ? -2.484 33.185 20.915 1.00 29.79 65 SER B CA 1
ATOM 1343 C C . SER B 1 67 ? -2.400 31.691 21.193 1.00 27.54 65 SER B C 1
ATOM 1344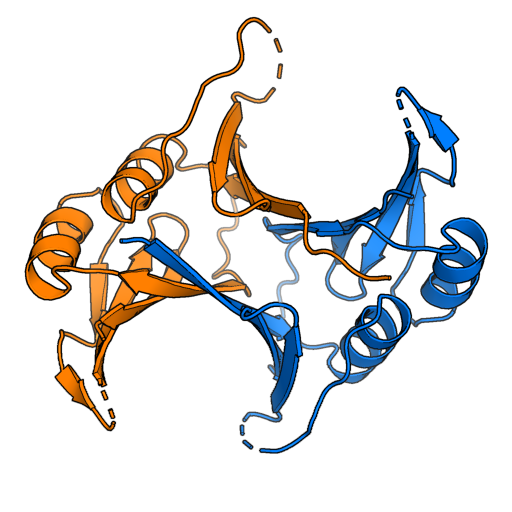 O O . SER B 1 67 ? -3.092 30.903 20.545 1.00 29.99 65 SER B O 1
ATOM 1347 N N . LEU B 1 68 ? -1.535 31.305 22.128 1.00 26.40 66 LEU B N 1
ATOM 1348 C CA . LEU B 1 68 ? -1.293 29.896 22.435 1.00 26.20 66 LEU B CA 1
ATOM 1349 C C . LEU B 1 68 ? -2.243 29.356 23.504 1.00 26.98 66 LEU B C 1
ATOM 1350 O O . LEU B 1 68 ? -2.484 29.999 24.529 1.00 28.07 66 LEU B O 1
ATOM 1355 N N . GLN B 1 69 ? -2.800 28.180 23.229 1.00 27.01 67 GLN B N 1
ATOM 1356 C CA . GLN B 1 69 ? -3.506 27.389 24.227 1.00 26.44 67 GLN B CA 1
ATOM 1357 C C . GLN B 1 69 ? -2.841 26.028 24.264 1.00 28.23 67 GLN B C 1
ATOM 1358 O O . GLN B 1 69 ? -2.425 25.502 23.229 1.00 31.06 67 GLN B O 1
ATOM 1364 N N . LEU B 1 70 ? -2.741 25.463 25.456 1.00 27.73 68 LEU B N 1
ATOM 1365 C CA . LEU B 1 70 ? -2.162 24.147 25.620 1.00 28.37 68 LEU B CA 1
ATOM 1366 C C . LEU B 1 70 ? -3.194 23.214 26.230 1.00 30.70 68 LEU B C 1
ATOM 1367 O O . LEU B 1 70 ? -4.144 23.670 26.871 1.00 32.35 68 LEU B O 1
ATOM 1372 N N . GLY B 1 71 ? -2.996 21.912 26.026 1.00 31.95 69 GLY B N 1
ATOM 1373 C CA . GLY B 1 71 ? -3.854 20.885 26.602 1.00 30.64 69 GLY B CA 1
ATOM 1374 C C . GLY B 1 71 ? -3.044 19.750 27.190 1.00 31.66 69 GLY B C 1
ATOM 1375 O O . GLY B 1 71 ? -2.104 19.261 26.565 1.00 33.41 69 GLY B O 1
ATOM 1376 N N . PHE B 1 72 ? -3.412 19.336 28.399 1.00 31.54 70 PHE B N 1
ATOM 1377 C CA . PHE B 1 72 ? -2.698 18.282 29.106 1.00 32.01 70 PHE B CA 1
ATOM 1378 C C . PHE B 1 72 ? -3.636 17.211 29.647 1.00 33.78 70 PHE B C 1
ATOM 1379 O O . PHE B 1 72 ? -4.753 17.513 30.074 1.00 31.18 70 PHE B O 1
ATOM 1387 N N . GLN B 1 73 ? -3.176 15.960 29.618 1.00 38.02 71 GLN B N 1
ATOM 1388 C CA . GLN B 1 73 ? -3.837 14.878 30.348 1.00 40.77 71 GLN B CA 1
ATOM 1389 C C . GLN B 1 73 ? -3.083 14.580 31.626 1.00 41.07 71 GLN B C 1
ATOM 1390 O O . GLN B 1 73 ? -1.882 14.309 31.602 1.00 41.95 71 GLN B O 1
ATOM 1396 N N . ILE B 1 74 ? -3.801 14.655 32.742 1.00 43.05 72 ILE B N 1
ATOM 1397 C CA . ILE B 1 74 ? -3.218 14.506 34.077 1.00 45.31 72 ILE B CA 1
ATOM 1398 C C . ILE B 1 74 ? -4.029 13.545 34.956 1.00 49.33 72 ILE B C 1
ATOM 1399 O O . ILE B 1 74 ? -5.158 13.170 34.616 1.00 49.65 72 ILE B O 1
ATOM 1404 N N . THR B 1 75 ? -3.433 13.145 36.079 1.00 52.34 73 THR B N 1
ATOM 1405 C CA . THR B 1 75 ? -4.151 12.447 37.148 1.00 55.03 73 THR B CA 1
ATOM 1406 C C . THR B 1 75 ? -4.425 13.446 38.276 1.00 55.83 73 THR B C 1
ATOM 1407 O O . THR B 1 75 ? -3.681 14.423 38.432 1.00 56.67 73 THR B O 1
ATOM 1411 N N . ASP B 1 76 ? -5.487 13.184 39.045 1.00 56.06 74 ASP B N 1
ATOM 1412 C CA . ASP B 1 76 ? -5.982 14.059 40.130 1.00 56.29 74 ASP B CA 1
ATOM 1413 C C . ASP B 1 76 ? -6.310 15.472 39.644 1.00 52.61 74 ASP B C 1
ATOM 1414 O O . ASP B 1 76 ? -5.713 16.449 40.105 1.00 51.99 74 ASP B O 1
ATOM 1419 N N . LEU B 1 77 ? -7.257 15.562 38.714 1.00 48.82 75 LEU B N 1
ATOM 1420 C CA . LEU B 1 77 ? -7.665 16.830 38.116 1.00 47.96 75 LEU B CA 1
ATOM 1421 C C . LEU B 1 77 ? -8.073 17.879 39.155 1.00 50.59 75 LEU B C 1
ATOM 1422 O O . LEU B 1 77 ? -7.581 19.010 39.130 1.00 51.75 75 LEU B O 1
ATOM 1427 N N . GLU B 1 78 ? -8.956 17.489 40.070 1.00 51.86 76 GLU B N 1
ATOM 1428 C CA . GLU B 1 78 ? -9.493 18.401 41.079 1.00 53.64 76 GLU B CA 1
ATOM 1429 C C . GLU B 1 78 ? -8.421 18.870 42.053 1.00 52.59 76 GLU B C 1
ATOM 1430 O O . GLU B 1 78 ? -8.393 20.037 42.428 1.00 51.35 76 GLU B O 1
ATOM 1436 N N . LYS B 1 79 ? -7.532 17.955 42.433 1.00 53.98 77 LYS B N 1
ATOM 1437 C CA . LYS B 1 79 ? -6.427 18.264 43.335 1.00 56.89 77 LYS B CA 1
ATOM 1438 C C . LYS B 1 79 ? -5.386 19.170 42.669 1.00 55.64 77 LYS B C 1
ATOM 1439 O O . LYS B 1 79 ? -4.836 20.066 43.317 1.00 58.00 77 LYS B O 1
ATOM 1445 N N . THR B 1 80 ? -5.133 18.934 41.381 1.00 51.83 78 THR B N 1
ATOM 1446 C CA . THR B 1 80 ? -4.202 19.748 40.598 1.00 48.02 78 THR B CA 1
ATOM 1447 C C . THR B 1 80 ? -4.705 21.186 40.482 1.00 45.99 78 THR B C 1
ATOM 1448 O O . THR B 1 80 ? -3.953 22.128 40.734 1.00 47.23 78 THR B O 1
ATOM 1452 N N . VAL B 1 81 ? -5.983 21.339 40.132 1.00 43.50 79 VAL B N 1
ATOM 1453 C CA . VAL B 1 81 ? -6.615 22.655 39.975 1.00 43.12 79 VAL B CA 1
ATOM 1454 C C . VAL B 1 81 ? -6.573 23.441 41.289 1.00 46.07 79 VAL B C 1
ATOM 1455 O O . VAL B 1 81 ? -6.313 24.643 41.281 1.00 47.72 79 VAL B O 1
ATOM 1459 N N . GLN B 1 82 ? -6.788 22.742 42.406 1.00 49.68 80 GLN B N 1
ATOM 1460 C CA . GLN B 1 82 ? -6.691 23.322 43.751 1.00 53.51 80 GLN B CA 1
ATOM 1461 C C . GLN B 1 82 ? -5.330 23.966 44.017 1.00 51.38 80 GLN B C 1
ATOM 1462 O O . GLN B 1 82 ? -5.250 25.057 44.587 1.00 50.97 80 GLN B O 1
ATOM 1468 N N . GLU B 1 83 ? -4.270 23.284 43.589 1.00 49.91 81 GLU B N 1
ATOM 1469 C CA . GLU B 1 83 ? -2.908 23.781 43.746 1.00 49.77 81 GLU B CA 1
ATOM 1470 C C . GLU B 1 83 ? -2.565 24.905 42.765 1.00 46.83 81 GLU B C 1
ATOM 1471 O O . GLU B 1 83 ? -1.787 25.797 43.103 1.00 47.44 81 GLU B O 1
ATOM 1477 N N . LEU B 1 84 ? -3.142 24.857 41.562 1.00 43.27 82 LEU B N 1
ATOM 1478 C CA . LEU B 1 84 ? -2.824 25.825 40.501 1.00 39.95 82 LEU B CA 1
ATOM 1479 C C . LEU B 1 84 ? -3.347 27.226 40.790 1.00 41.68 82 LEU B C 1
ATOM 1480 O O . LEU B 1 84 ? -2.693 28.212 40.449 1.00 42.62 82 LEU B O 1
ATOM 1485 N N . VAL B 1 85 ? -4.508 27.315 41.440 1.00 42.72 83 VAL B N 1
ATOM 1486 C CA . VAL B 1 85 ? -5.092 28.618 41.810 1.00 43.63 83 VAL B CA 1
ATOM 1487 C C . VAL B 1 85 ? -4.374 29.248 43.029 1.00 42.38 83 VAL B C 1
ATOM 1488 O O . VAL B 1 85 ? -4.623 30.400 43.394 1.00 44.15 83 VAL B O 1
ATOM 1492 N N . LYS B 1 86 ? -3.451 28.493 43.625 1.00 42.83 84 LYS B N 1
ATOM 1493 C CA . LYS B 1 86 ? -2.557 29.008 44.666 1.00 42.57 84 LYS B CA 1
ATOM 1494 C C . LYS B 1 86 ? -1.285 29.672 44.096 1.00 42.12 84 LYS B C 1
ATOM 1495 O O . LYS B 1 86 ? -0.454 30.191 44.854 1.00 43.10 84 LYS B O 1
ATOM 1501 N N . ILE B 1 87 ? -1.141 29.651 42.768 1.00 39.08 85 ILE B N 1
ATOM 1502 C CA . ILE B 1 87 ? -0.046 30.331 42.071 1.00 34.18 85 ILE B CA 1
ATOM 1503 C C . ILE B 1 87 ? -0.526 31.731 41.687 1.00 34.45 85 ILE B C 1
ATOM 1504 O O . ILE B 1 87 ? -1.606 31.861 41.101 1.00 36.18 85 ILE B O 1
ATOM 1509 N N . PRO B 1 88 ? 0.257 32.779 42.036 1.00 31.97 86 PRO B N 1
ATOM 1510 C CA . PRO B 1 88 ? -0.080 34.164 41.687 1.00 31.10 86 PRO B CA 1
ATOM 1511 C C . PRO B 1 88 ? -0.293 34.370 40.190 1.00 32.84 86 PRO B C 1
ATOM 1512 O O . PRO B 1 88 ? 0.527 33.935 39.381 1.00 36.74 86 PRO B O 1
ATOM 1516 N N . GLY B 1 89 ? -1.410 35.004 39.839 1.00 32.41 87 GLY B N 1
ATOM 1517 C CA . GLY B 1 89 ? -1.739 35.300 38.448 1.00 30.19 87 GLY B CA 1
ATOM 1518 C C . GLY B 1 89 ? -2.645 34.272 37.799 1.00 33.17 87 GLY B C 1
ATOM 1519 O O . GLY B 1 89 ? -3.309 34.566 36.800 1.00 34.71 87 GLY B O 1
ATOM 1520 N N . ALA B 1 90 ? -2.666 33.067 38.367 1.00 32.85 88 ALA B N 1
ATOM 1521 C CA . ALA B 1 90 ? -3.466 31.959 37.842 1.00 34.15 88 ALA B CA 1
ATOM 1522 C C . ALA B 1 90 ? -4.902 31.999 38.349 1.00 36.82 88 ALA B C 1
ATOM 1523 O O . ALA B 1 90 ? -5.146 32.304 39.522 1.00 39.10 88 ALA B O 1
ATOM 1525 N N . MET B 1 91 ? -5.848 31.699 37.463 1.00 37.55 89 MET B N 1
ATOM 1526 C CA . MET B 1 91 ? -7.255 31.572 37.849 1.00 41.18 89 MET B CA 1
ATOM 1527 C C . MET B 1 91 ? -8.035 30.574 36.992 1.00 38.61 89 MET B C 1
ATOM 1528 O O . MET B 1 91 ? -7.764 30.411 35.808 1.00 39.25 89 MET B O 1
ATOM 1533 N N . CYS B 1 92 ? -9.000 29.908 37.614 1.00 39.31 90 CYS B N 1
ATOM 1534 C CA . CYS B 1 92 ? -9.787 28.870 36.964 1.00 38.73 90 CYS B CA 1
ATOM 1535 C C . CYS B 1 92 ? -10.961 29.479 36.205 1.00 40.75 90 CYS B C 1
ATOM 1536 O O . CYS B 1 92 ? -11.776 30.198 36.787 1.00 43.96 90 CYS B O 1
ATOM 1539 N N . ILE B 1 93 ? -11.052 29.195 34.907 1.00 39.90 91 ILE B N 1
ATOM 1540 C CA . ILE B 1 93 ? -12.144 29.749 34.101 1.00 41.59 91 ILE B CA 1
ATOM 1541 C C . ILE B 1 93 ? -13.293 28.759 33.849 1.00 40.38 91 ILE B C 1
ATOM 1542 O O . ILE B 1 93 ? -14.464 29.149 33.881 1.00 40.50 91 ILE B O 1
ATOM 1547 N N . LEU B 1 94 ? -12.954 27.491 33.618 1.00 38.53 92 LEU B N 1
ATOM 1548 C CA . LEU B 1 94 ? -13.932 26.409 33.644 1.00 37.30 92 LEU B CA 1
ATOM 1549 C C . LEU B 1 94 ? -13.590 25.444 34.770 1.00 39.49 92 LEU B C 1
ATOM 1550 O O . LEU B 1 94 ? -12.527 24.816 34.755 1.00 41.62 92 LEU B O 1
ATOM 1555 N N . ASP B 1 95 ? -14.499 25.335 35.737 1.00 40.66 93 ASP B N 1
ATOM 1556 C CA . ASP B 1 95 ? -14.378 24.390 36.853 1.00 42.11 93 ASP B CA 1
ATOM 1557 C C . ASP B 1 95 ? -14.387 22.938 36.368 1.00 41.42 93 ASP B C 1
ATOM 1558 O O . ASP B 1 95 ? -14.975 22.656 35.322 1.00 41.39 93 ASP B O 1
ATOM 1563 N N . PRO B 1 96 ? -13.724 22.020 37.112 1.00 40.85 94 PRO B N 1
ATOM 1564 C CA . PRO B 1 96 ? -13.824 20.588 36.826 1.00 41.93 94 PRO B CA 1
ATOM 1565 C C . PRO B 1 96 ? -15.268 20.146 36.572 1.00 45.55 94 PRO B C 1
ATOM 1566 O O . PRO B 1 96 ? -16.152 20.388 37.401 1.00 46.47 94 PRO B O 1
ATOM 1570 N N . THR B 1 97 ? -15.487 19.547 35.401 1.00 48.46 95 THR B N 1
ATOM 1571 C CA . THR B 1 97 ? -16.815 19.183 34.912 1.00 51.33 95 THR B CA 1
ATOM 1572 C C . THR B 1 97 ? -16.752 17.830 34.200 1.00 54.82 95 THR B C 1
ATOM 1573 O O . THR B 1 97 ? -15.814 17.567 33.444 1.00 55.30 95 THR B O 1
ATOM 1577 N N . ASP B 1 98 ? -17.747 16.976 34.447 1.00 59.30 96 ASP B N 1
ATOM 1578 C CA . ASP B 1 98 ? -17.867 15.700 33.739 1.00 64.14 96 ASP B CA 1
ATOM 1579 C C . ASP B 1 98 ? -18.325 15.907 32.301 1.00 67.29 96 ASP B C 1
ATOM 1580 O O . ASP B 1 98 ? -19.379 16.501 32.049 1.00 67.40 96 ASP B O 1
ATOM 1585 N N . MET B 1 99 ? -17.504 15.434 31.364 1.00 73.40 97 MET B N 1
ATOM 1586 C CA . MET B 1 99 ? -17.743 15.606 29.928 1.00 80.37 97 MET B CA 1
ATOM 1587 C C . MET B 1 99 ? -17.503 14.278 29.179 1.00 84.14 97 MET B C 1
ATOM 1588 O O . MET B 1 99 ? -16.920 13.349 29.754 1.00 85.35 97 MET B O 1
ATOM 1593 N N . PRO B 1 100 ? -17.980 14.162 27.914 1.00 86.68 98 PRO B N 1
ATOM 1594 C CA . PRO B 1 100 ? -17.671 12.945 27.145 1.00 86.64 98 PRO B CA 1
ATOM 1595 C C . PRO B 1 100 ? -16.203 12.832 26.698 1.00 86.34 98 PRO B C 1
ATOM 1596 O O . PRO B 1 100 ? -15.457 13.815 26.711 1.00 84.53 98 PRO B O 1
ATOM 1600 N N . GLY B 1 102 ? -14.579 11.491 30.832 1.00 68.16 100 GLY B N 1
ATOM 1601 C CA . GLY B 1 102 ? -13.618 12.557 30.570 1.00 65.88 100 GLY B CA 1
ATOM 1602 C C . GLY B 1 102 ? -13.897 13.830 31.354 1.00 63.58 100 GLY B C 1
ATOM 1603 O O . GLY B 1 102 ? -14.549 14.752 30.850 1.00 63.00 100 GLY B O 1
ATOM 1604 N N . LYS B 1 103 ? -13.404 13.876 32.591 1.00 58.56 101 LYS B N 1
ATOM 1605 C CA . LYS B 1 103 ? -13.477 15.072 33.429 1.00 53.92 101 LYS B CA 1
ATOM 1606 C C . LYS B 1 103 ? -12.544 16.151 32.867 1.00 51.98 101 LYS B C 1
ATOM 1607 O O . LYS B 1 103 ? -11.396 15.860 32.527 1.00 53.68 101 LYS B O 1
ATOM 1613 N N . LYS B 1 104 ? -13.037 17.386 32.763 1.00 49.39 102 LYS B N 1
ATOM 1614 C CA . LYS B 1 104 ? -12.281 18.476 32.127 1.00 46.40 102 LYS B CA 1
ATOM 1615 C C . LYS B 1 104 ? -12.297 19.775 32.942 1.00 40.68 102 LYS B C 1
ATOM 1616 O O . LYS B 1 104 ? -13.276 20.076 33.616 1.00 39.94 102 LYS B O 1
ATOM 1622 N N . ALA B 1 105 ? -11.202 20.531 32.879 1.00 37.04 103 ALA B N 1
ATOM 1623 C CA . ALA B 1 105 ? -11.128 21.874 33.469 1.00 35.39 103 ALA B CA 1
ATOM 1624 C C . ALA B 1 105 ?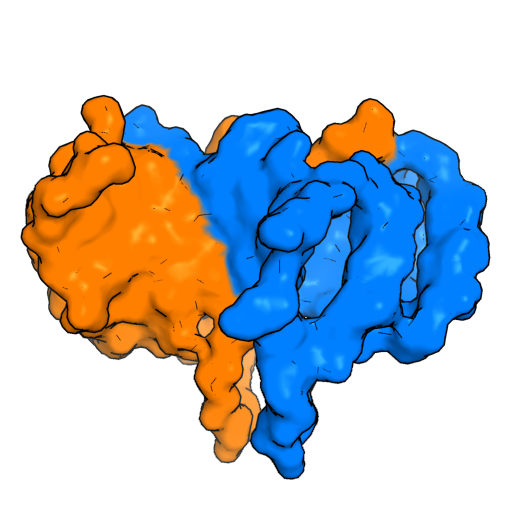 -10.271 22.797 32.602 1.00 35.01 103 ALA B C 1
ATOM 1625 O O . ALA B 1 105 ? -9.362 22.334 31.914 1.00 37.65 103 ALA B O 1
ATOM 1627 N N . ILE B 1 106 ? -10.574 24.093 32.617 1.00 31.03 104 ILE B N 1
ATOM 1628 C CA . ILE B 1 106 ? -9.734 25.079 31.943 1.00 30.28 104 ILE B CA 1
ATOM 1629 C C . ILE B 1 106 ? -9.235 26.104 32.955 1.00 31.63 104 ILE B C 1
ATOM 1630 O O . ILE B 1 106 ? -10.025 26.736 33.663 1.00 34.47 104 ILE B O 1
ATOM 1635 N N . VAL B 1 107 ? -7.917 26.250 33.024 1.00 30.05 105 VAL B N 1
ATOM 1636 C CA . VAL B 1 107 ? -7.276 27.150 33.975 1.00 31.95 105 VAL B CA 1
ATOM 1637 C C . VAL B 1 107 ? -6.306 28.092 33.234 1.00 31.25 105 VAL B C 1
ATOM 1638 O O . VAL B 1 107 ? -5.756 27.740 32.188 1.00 34.32 105 VAL B O 1
ATOM 1642 N N . LEU B 1 108 ? -6.140 29.299 33.763 1.00 30.31 106 LEU B N 1
ATOM 1643 C CA . LEU B 1 108 ? -5.309 30.330 33.148 1.00 30.82 106 LEU B CA 1
ATOM 1644 C C . LEU B 1 108 ? -3.938 30.357 33.816 1.00 29.15 106 LEU B C 1
ATOM 1645 O O . LEU B 1 108 ? -3.852 30.337 35.038 1.00 30.02 106 LEU B O 1
ATOM 1650 N N . ASP B 1 109 ? -2.865 30.382 33.032 1.00 26.26 107 ASP B N 1
ATOM 1651 C CA . ASP B 1 109 ? -1.533 30.490 33.626 1.00 26.10 107 ASP B CA 1
ATOM 1652 C C . ASP B 1 109 ? -1.168 31.971 33.856 1.00 26.26 107 ASP B C 1
ATOM 1653 O O . ASP B 1 109 ? -1.839 32.849 33.301 1.00 26.89 107 ASP B O 1
ATOM 1658 N N . PRO B 1 110 ? -0.154 32.263 34.707 1.00 25.15 108 PRO B N 1
ATOM 1659 C CA . PRO B 1 110 ? 0.295 33.654 34.921 1.00 22.64 108 PRO B CA 1
ATOM 1660 C C . PRO B 1 110 ? 0.540 34.527 33.676 1.00 25.42 108 PRO B C 1
ATOM 1661 O O . PRO B 1 110 ? 0.473 35.752 33.777 1.00 29.99 108 PRO B O 1
ATOM 1665 N N . ASP B 1 111 ? 0.810 33.913 32.526 1.00 28.48 109 ASP B N 1
ATOM 1666 C CA . ASP B 1 111 ? 0.960 34.648 31.268 1.00 27.26 109 ASP B CA 1
ATOM 1667 C C . ASP B 1 111 ? -0.364 34.885 30.545 1.00 28.00 109 ASP B C 1
ATOM 1668 O O . ASP B 1 111 ? -0.417 35.653 29.586 1.00 30.91 109 ASP B O 1
ATOM 1673 N N . GLY B 1 112 ? -1.422 34.214 30.990 1.00 25.62 110 GLY B N 1
ATOM 1674 C CA . GLY B 1 112 ? -2.732 34.346 30.360 1.00 22.76 110 GLY B CA 1
ATOM 1675 C C . GLY B 1 112 ? -3.041 33.339 29.261 1.00 26.45 110 GLY B C 1
ATOM 1676 O O . GLY B 1 112 ? -3.952 33.566 28.463 1.00 30.16 110 GLY B O 1
ATOM 1677 N N . HIS B 1 113 ? -2.291 32.236 29.200 1.00 24.66 111 HIS B N 1
ATOM 1678 C CA . HIS B 1 113 ? -2.637 31.126 28.311 1.00 25.03 111 HIS B CA 1
ATOM 1679 C C . HIS B 1 113 ? -3.780 30.345 28.935 1.00 26.40 111 HIS B C 1
ATOM 1680 O O . HIS B 1 113 ? -3.808 30.146 30.150 1.00 28.71 111 HIS B O 1
ATOM 1687 N N . SER B 1 114 ? -4.721 29.907 28.104 1.00 28.35 112 SER B N 1
ATOM 1688 C CA . SER B 1 114 ? -5.788 29.022 28.547 1.00 27.81 112 SER B CA 1
ATOM 1689 C C . SER B 1 114 ? -5.285 27.600 28.443 1.00 29.57 112 SER B C 1
ATOM 1690 O O . SER B 1 114 ? -4.992 27.113 27.345 1.00 29.23 112 SER B O 1
ATOM 1693 N N . ILE B 1 115 ? -5.176 26.950 29.597 1.00 29.62 113 ILE B N 1
ATOM 1694 C CA . ILE B 1 115 ? -4.651 25.600 29.680 1.00 29.87 113 ILE B CA 1
ATOM 1695 C C . ILE B 1 115 ? -5.814 24.657 29.918 1.00 32.01 113 ILE B C 1
ATOM 1696 O O . ILE B 1 115 ? -6.534 24.793 30.904 1.00 35.11 113 ILE B O 1
ATOM 1701 N N . GLU B 1 116 ? -6.013 23.720 29.001 1.00 32.25 114 GLU B N 1
ATOM 1702 C CA . GLU B 1 116 ? -7.069 22.736 29.158 1.00 34.71 114 GLU B CA 1
ATOM 1703 C C . GLU B 1 116 ? -6.500 21.502 29.838 1.00 34.96 114 GLU B C 1
ATOM 1704 O O . GLU B 1 116 ? -5.405 21.056 29.508 1.00 36.59 114 GLU B O 1
ATOM 1710 N N . LEU B 1 117 ? -7.238 20.970 30.805 1.00 33.65 115 LEU B N 1
ATOM 1711 C CA . LEU B 1 117 ? -6.793 19.813 31.564 1.00 35.08 115 LEU B CA 1
ATOM 1712 C C . LEU B 1 117 ? -7.839 18.714 31.500 1.00 37.61 115 LEU B C 1
ATOM 1713 O O . LEU B 1 117 ? -9.026 18.975 31.694 1.00 36.39 115 LEU B O 1
ATOM 1718 N N . CYS B 1 118 ? -7.395 17.490 31.225 1.00 42.55 116 CYS B N 1
ATOM 1719 C CA . CYS B 1 118 ? -8.281 16.325 31.207 1.00 49.49 116 CYS B CA 1
ATOM 1720 C C . CYS B 1 118 ? -7.759 15.189 32.072 1.00 50.19 116 CYS B C 1
ATOM 1721 O O . CYS B 1 118 ? -6.555 15.041 32.263 1.00 49.33 116 CYS B O 1
ATOM 1724 N N . GLU B 1 119 ? -8.686 14.392 32.593 1.00 56.65 117 GLU B N 1
ATOM 1725 C CA . GLU B 1 119 ? -8.350 13.183 33.331 1.00 62.73 117 GLU B CA 1
ATOM 1726 C C . GLU B 1 119 ? -9.018 11.977 32.663 1.00 65.43 117 GLU B C 1
ATOM 1727 O O . GLU B 1 119 ? -10.203 12.029 32.316 1.00 66.20 117 GLU B O 1
ATOM 1733 N N . LEU B 1 120 ? -8.249 10.906 32.464 1.00 71.85 118 LEU B N 1
ATOM 1734 C CA . LEU B 1 120 ? -8.775 9.652 31.913 1.00 76.48 118 LEU B CA 1
ATOM 1735 C C . LEU B 1 120 ? -8.202 8.436 32.635 1.00 78.45 118 LEU B C 1
ATOM 1736 O O . LEU B 1 120 ? -8.186 8.380 33.866 1.00 81.25 118 LEU B O 1
#

Organism: Bdellovibrio bacteriovorus (strain ATCC 15356 / DSM 50701 / NCIMB 9529 / HD100) (NCBI:txid264462)